Protein AF-0000000067840393 (afdb_homodimer)

Nearest PDB structures (foldseek):
  2o5u-assembly1_B-2  TM=9.646E-01  e=4.724E-17  Pseudomonas aeruginosa
  4k00-assembly1_A  TM=8.839E-01  e=1.927E-10  Synechocystis sp. PCC 6803 substr. Kazusa
  5v10-assembly1_A-2  TM=9.025E-01  e=7.056E-10  Pseudomonas aeruginosa PAO1
  5v10-assembly1_B-2  TM=8.721E-01  e=5.911E-10  Pseudomonas aeruginosa PAO1
  5x04-assembly1_B  TM=7.375E-01  e=1.346E-07  Umbellularia californica

Organism: Pseudomonas putida (strain ATCC 47054 / DSM 6125 / CFBP 8728 / NCIMB 11950 / KT2440) (NCBI:txid160488)

pLDDT: mean 95.79, std 7.65, range [43.19, 98.94]

Structure (mmCIF, N/CA/C/O backbone):
data_AF-0000000067840393-model_v1
#
loop_
_entity.id
_entity.type
_entity.pdbx_description
1 polymer Thioesterase
#
loop_
_atom_site.group_PDB
_atom_site.id
_atom_site.type_symbol
_atom_site.label_atom_id
_atom_site.label_alt_id
_atom_site.label_comp_id
_atom_site.label_asym_id
_atom_site.label_entity_id
_atom_site.label_seq_id
_atom_site.pdbx_PDB_ins_code
_atom_site.Cartn_x
_atom_site.Cartn_y
_atom_site.Cartn_z
_atom_site.occupancy
_atom_site.B_iso_or_equiv
_atom_site.auth_seq_id
_atom_site.auth_comp_id
_atom_site.auth_asym_id
_atom_site.auth_atom_id
_atom_site.pdbx_PDB_model_num
ATOM 1 N N . MET A 1 1 ? 9.438 -0.804 12.812 1 60.94 1 MET A N 1
ATOM 2 C CA . MET A 1 1 ? 10.078 -0.74 11.508 1 60.94 1 MET A CA 1
ATOM 3 C C . MET A 1 1 ? 11.078 -1.881 11.328 1 60.94 1 MET A C 1
ATOM 5 O O . MET A 1 1 ? 11.945 -2.088 12.18 1 60.94 1 MET A O 1
ATOM 9 N N . THR A 1 2 ? 10.672 -2.846 10.469 1 68.81 2 THR A N 1
ATOM 10 C CA . THR A 1 2 ? 11.594 -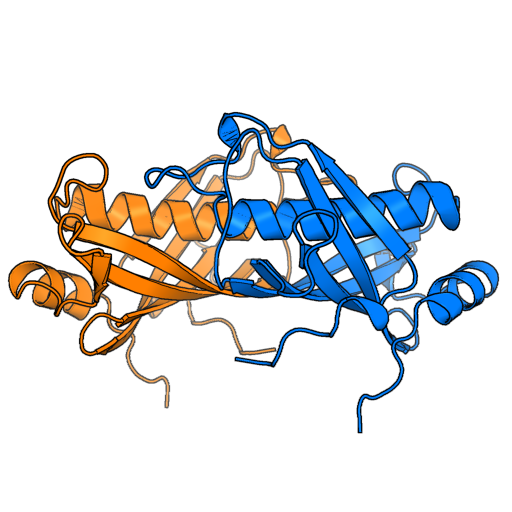3.959 10.273 1 68.81 2 THR A CA 1
ATOM 11 C C . THR A 1 2 ? 12.742 -3.559 9.344 1 68.81 2 THR A C 1
ATOM 13 O O . THR A 1 2 ? 12.531 -2.836 8.375 1 68.81 2 THR A O 1
ATOM 16 N N . GLU A 1 3 ? 13.938 -3.865 9.703 1 85.5 3 GLU A N 1
ATOM 17 C CA . GLU A 1 3 ? 15.133 -3.559 8.914 1 85.5 3 GLU A CA 1
ATOM 18 C C . GLU A 1 3 ? 15.008 -4.086 7.492 1 85.5 3 GLU A C 1
ATOM 20 O O . GLU A 1 3 ? 14.539 -5.207 7.277 1 85.5 3 GLU A O 1
ATOM 25 N N . ALA A 1 4 ? 15.352 -3.229 6.566 1 89.38 4 ALA A N 1
ATOM 26 C CA . ALA A 1 4 ? 15.32 -3.635 5.164 1 89.38 4 ALA A CA 1
ATOM 27 C C . ALA A 1 4 ? 16.344 -4.734 4.891 1 89.38 4 ALA A C 1
ATOM 29 O O . ALA A 1 4 ? 17.469 -4.695 5.406 1 89.38 4 ALA A O 1
ATOM 30 N N . PRO A 1 5 ? 15.969 -5.727 4.078 1 89.56 5 PRO A N 1
ATOM 31 C CA . PRO A 1 5 ? 16.984 -6.707 3.668 1 89.56 5 PRO A CA 1
ATOM 32 C C . PRO A 1 5 ? 18.141 -6.078 2.891 1 89.56 5 PRO A C 1
ATOM 34 O O . PRO A 1 5 ? 17.938 -5.102 2.164 1 89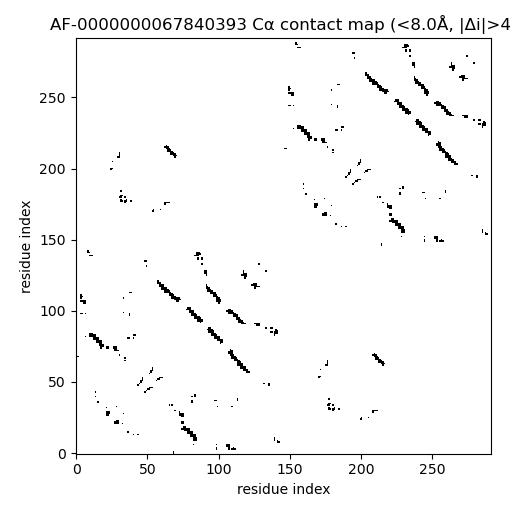.56 5 PRO A O 1
ATOM 37 N N . GLN A 1 6 ? 19.281 -6.738 3.105 1 93.19 6 GLN A N 1
ATOM 38 C CA . GLN A 1 6 ? 20.391 -6.34 2.252 1 93.19 6 GLN A CA 1
ATOM 39 C C . GLN A 1 6 ? 20.109 -6.672 0.789 1 93.19 6 GLN A C 1
ATOM 41 O O . GLN A 1 6 ? 19.516 -7.711 0.487 1 93.19 6 GLN A O 1
ATOM 46 N N . ARG A 1 7 ? 20.578 -5.859 -0.06 1 96.06 7 ARG A N 1
ATOM 47 C CA . ARG A 1 7 ? 20.391 -6.055 -1.493 1 96.06 7 ARG A CA 1
ATOM 48 C C . ARG A 1 7 ? 20.859 -7.441 -1.924 1 96.06 7 ARG A C 1
ATOM 50 O O . ARG A 1 7 ? 20.219 -8.086 -2.758 1 96.06 7 ARG A O 1
ATOM 57 N N . THR A 1 8 ? 21.922 -7.922 -1.305 1 95.38 8 THR A N 1
ATOM 58 C CA . THR A 1 8 ? 22.562 -9.172 -1.69 1 95.38 8 THR A CA 1
ATOM 59 C C . THR A 1 8 ? 21.719 -10.367 -1.262 1 95.38 8 THR A C 1
ATOM 61 O O . THR A 1 8 ? 21.969 -11.5 -1.683 1 95.38 8 THR A O 1
ATOM 64 N N . ALA A 1 9 ? 20.766 -10.141 -0.487 1 95.25 9 ALA A N 1
ATOM 65 C CA . ALA A 1 9 ? 19.891 -11.227 -0.043 1 95.25 9 ALA A CA 1
ATOM 66 C C . ALA A 1 9 ? 18.953 -11.672 -1.161 1 95.25 9 ALA A C 1
ATOM 68 O O . ALA A 1 9 ? 18.391 -12.773 -1.111 1 95.25 9 ALA A O 1
ATOM 69 N N . PHE A 1 10 ? 18.781 -10.75 -2.082 1 97.44 10 PHE A N 1
ATOM 70 C CA . PHE A 1 10 ? 17.844 -11.047 -3.166 1 97.44 10 PHE A CA 1
ATOM 71 C C . PHE A 1 10 ? 18.578 -11.656 -4.355 1 97.44 10 PHE A C 1
ATOM 73 O O . PHE A 1 10 ? 19.688 -11.227 -4.699 1 97.44 10 PHE A O 1
ATOM 80 N N . SER A 1 11 ? 17.984 -12.609 -4.984 1 96.88 11 SER A N 1
ATOM 81 C CA . SER A 1 11 ? 18.562 -13.211 -6.188 1 96.88 11 SER A CA 1
ATOM 82 C C . SER A 1 11 ? 17.797 -12.789 -7.438 1 96.88 11 SER A C 1
ATOM 84 O O . SER A 1 11 ? 18.203 -13.102 -8.555 1 96.88 11 SER A O 1
ATOM 86 N N . HIS A 1 12 ? 16.672 -12.109 -7.301 1 98.38 12 HIS A N 1
ATOM 87 C CA . HIS A 1 12 ? 15.859 -11.633 -8.406 1 98.38 12 HIS A CA 1
ATOM 88 C C . HIS A 1 12 ? 15.516 -10.156 -8.25 1 98.38 12 HIS A C 1
ATOM 90 O O . HIS A 1 12 ? 15.125 -9.719 -7.16 1 98.38 12 HIS A O 1
ATOM 96 N N . PHE A 1 13 ? 15.633 -9.422 -9.359 1 98.56 13 PHE A N 1
ATOM 97 C CA . PHE A 1 13 ? 15.281 -8.008 -9.391 1 98.56 13 PHE A CA 1
ATOM 98 C C . PHE A 1 13 ? 14.383 -7.703 -10.586 1 98.56 13 PHE A C 1
ATOM 100 O O . PHE A 1 13 ? 14.602 -8.234 -11.68 1 98.56 13 PHE A O 1
ATOM 107 N N . HIS A 1 14 ? 13.414 -6.93 -10.336 1 98.75 14 HIS A N 1
ATOM 108 C CA . HIS A 1 14 ? 12.531 -6.43 -11.391 1 98.75 14 HIS A CA 1
ATOM 109 C C . HIS A 1 14 ? 12.727 -4.934 -11.609 1 98.75 14 HIS A C 1
ATOM 111 O O . HIS A 1 14 ? 12.602 -4.141 -10.672 1 98.75 14 HIS A O 1
ATOM 117 N N . PRO A 1 15 ? 12.961 -4.508 -12.852 1 98.69 15 PRO A N 1
ATOM 118 C CA . PRO A 1 15 ? 13.164 -3.078 -13.094 1 98.69 15 PRO A CA 1
ATOM 119 C C . PRO A 1 15 ? 11.859 -2.283 -13.07 1 98.69 15 PRO A C 1
ATOM 121 O O . PRO A 1 15 ? 10.812 -2.791 -13.477 1 98.69 15 PRO A O 1
ATOM 124 N N . ILE A 1 16 ? 11.977 -1.113 -12.586 1 98.56 16 ILE A N 1
ATOM 125 C CA . ILE A 1 16 ? 10.883 -0.152 -12.594 1 98.56 16 ILE A CA 1
ATOM 126 C C . ILE A 1 16 ? 11.32 1.13 -13.297 1 98.56 16 ILE A C 1
ATOM 128 O O . ILE A 1 16 ? 12.234 1.814 -12.836 1 98.56 16 ILE A O 1
ATOM 132 N N . LEU A 1 17 ? 10.68 1.499 -14.375 1 98.06 17 LEU A N 1
ATOM 133 C CA . LEU A 1 17 ? 10.82 2.824 -14.969 1 98.06 17 LEU A CA 1
ATOM 134 C C . LEU A 1 17 ? 9.727 3.764 -14.461 1 98.06 17 LEU A C 1
ATOM 136 O O . LEU A 1 17 ? 8.547 3.559 -14.734 1 98.06 17 LEU A O 1
ATOM 140 N N . THR A 1 18 ? 10.195 4.77 -13.75 1 98.56 18 THR A N 1
ATOM 141 C CA . THR A 1 18 ? 9.211 5.648 -13.117 1 98.56 18 THR A CA 1
ATOM 142 C C . THR A 1 18 ? 8.492 6.496 -14.164 1 98.56 18 THR A C 1
ATOM 144 O O . THR A 1 18 ? 8.992 6.688 -15.273 1 98.56 18 THR A O 1
ATOM 147 N N . ARG A 1 19 ? 7.355 6.98 -13.859 1 98.44 19 ARG A N 1
ATOM 148 C CA . ARG A 1 19 ? 6.523 7.875 -14.656 1 98.44 19 ARG A CA 1
ATOM 149 C C . ARG A 1 19 ? 6.223 9.164 -13.898 1 98.44 19 ARG A C 1
ATOM 151 O O . ARG A 1 19 ? 6.324 9.203 -12.672 1 98.44 19 ARG A O 1
ATOM 158 N N . PRO A 1 20 ? 5.805 10.211 -14.617 1 98.25 20 PRO A N 1
ATOM 159 C CA . PRO A 1 20 ? 5.473 11.453 -13.914 1 98.25 20 PRO A CA 1
ATOM 160 C C . PRO A 1 20 ? 4.371 11.273 -12.875 1 98.25 20 PRO A C 1
ATOM 162 O O . PRO A 1 20 ? 4.422 11.875 -11.797 1 98.25 20 PRO A O 1
ATOM 165 N N . GLN A 1 21 ? 3.387 10.398 -13.031 1 97.56 21 GLN A N 1
ATOM 166 C CA . GLN A 1 21 ? 2.229 10.234 -12.156 1 97.56 21 GLN A CA 1
ATOM 167 C C . GLN A 1 21 ? 2.584 9.422 -10.914 1 97.56 21 GLN A C 1
ATOM 169 O O . GLN A 1 21 ? 1.764 9.281 -10.008 1 97.56 21 GLN A O 1
ATOM 174 N N . ASP A 1 22 ? 3.842 8.914 -10.922 1 98.56 22 ASP A N 1
ATOM 175 C CA . ASP A 1 22 ? 4.262 8.125 -9.766 1 98.56 22 ASP A CA 1
ATOM 176 C C . ASP A 1 22 ? 4.57 9.016 -8.57 1 98.56 22 ASP A C 1
ATOM 178 O O . ASP A 1 22 ? 4.656 8.539 -7.438 1 98.56 22 ASP A O 1
ATOM 182 N N . ASN A 1 23 ? 4.766 10.305 -8.828 1 98.12 23 ASN A N 1
ATOM 183 C CA . ASN A 1 23 ? 5.199 11.219 -7.777 1 98.12 23 ASN A CA 1
ATOM 184 C C . ASN A 1 23 ? 4.008 11.797 -7.016 1 98.12 23 ASN A C 1
ATOM 186 O O . ASN A 1 23 ? 2.949 12.039 -7.598 1 98.12 23 ASN A O 1
ATOM 190 N N . ASP A 1 24 ? 4.273 12.008 -5.703 1 96.56 24 ASP A N 1
ATOM 191 C CA . ASP A 1 24 ? 3.295 12.75 -4.914 1 96.56 24 ASP A CA 1
ATOM 192 C C . ASP A 1 24 ? 3.582 14.25 -4.957 1 96.56 24 ASP A C 1
ATOM 194 O O . ASP A 1 24 ? 4.379 14.711 -5.777 1 96.56 24 ASP A O 1
ATOM 198 N N . LEU A 1 25 ? 2.902 14.977 -4.117 1 94 25 LEU A N 1
ATOM 199 C CA . LEU A 1 25 ? 2.971 16.438 -4.137 1 94 25 LEU A CA 1
ATOM 200 C C . LEU A 1 25 ? 4.355 16.906 -3.713 1 94 25 LEU A C 1
ATOM 202 O O . LEU A 1 25 ? 4.719 18.062 -3.963 1 94 25 LEU A O 1
ATOM 206 N N . ASN A 1 26 ? 5.113 16.047 -3.045 1 94.56 26 ASN A N 1
ATOM 207 C CA . ASN A 1 26 ? 6.445 16.422 -2.586 1 94.56 26 ASN A CA 1
ATOM 208 C C . ASN A 1 26 ? 7.508 16.109 -3.635 1 94.56 26 ASN A C 1
ATOM 210 O O . ASN A 1 26 ? 8.695 16.328 -3.402 1 94.56 26 ASN A O 1
ATOM 214 N N . GLY A 1 27 ? 7.109 15.508 -4.758 1 95.5 27 GLY A N 1
ATOM 215 C CA . GLY A 1 27 ? 8.023 15.234 -5.848 1 95.5 27 GLY A CA 1
ATOM 216 C C . GLY A 1 27 ? 8.727 13.891 -5.715 1 95.5 27 GLY A C 1
ATOM 217 O O . GLY A 1 27 ? 9.703 13.625 -6.41 1 95.5 27 GLY A O 1
ATOM 218 N N . HIS A 1 28 ? 8.289 13.102 -4.797 1 97.81 28 HIS A N 1
ATOM 219 C CA . HIS A 1 28 ? 8.797 11.75 -4.598 1 97.81 28 HIS A CA 1
ATOM 220 C C . HIS A 1 28 ? 7.762 10.711 -5.004 1 97.81 28 HIS A C 1
ATOM 222 O O . HIS A 1 28 ? 6.57 11.008 -5.074 1 97.81 28 HIS A O 1
ATOM 228 N N . ILE A 1 29 ? 8.242 9.523 -5.215 1 98.75 29 ILE A N 1
ATOM 229 C CA . ILE A 1 29 ? 7.301 8.43 -5.422 1 98.75 29 ILE A CA 1
ATOM 230 C C . ILE A 1 29 ? 6.363 8.32 -4.223 1 98.75 29 ILE A C 1
ATOM 232 O O . ILE A 1 29 ? 6.812 8.312 -3.074 1 98.75 29 ILE A O 1
ATOM 236 N N . ALA A 1 30 ? 5.055 8.234 -4.469 1 98.69 30 ALA A N 1
ATOM 237 C CA . ALA A 1 30 ? 4.074 8.078 -3.4 1 98.69 30 ALA A CA 1
ATOM 238 C C . ALA A 1 30 ? 4.172 6.699 -2.762 1 98.69 30 ALA A C 1
ATOM 240 O O . ALA A 1 30 ? 4.445 5.711 -3.445 1 98.69 30 ALA A O 1
ATOM 241 N N . GLY A 1 31 ? 3.908 6.625 -1.461 1 98.75 31 GLY A N 1
ATOM 242 C CA . GLY A 1 31 ? 3.934 5.348 -0.769 1 98.75 31 GLY A CA 1
ATOM 243 C C . GLY A 1 31 ? 3.051 4.297 -1.419 1 98.75 31 GLY A C 1
ATOM 244 O O . GLY A 1 31 ? 3.479 3.16 -1.622 1 98.75 31 GLY A O 1
ATOM 245 N N . ALA A 1 32 ? 1.88 4.695 -1.763 1 98.75 32 ALA A N 1
ATOM 246 C CA . ALA A 1 32 ? 0.935 3.785 -2.4 1 98.75 32 ALA A CA 1
ATOM 247 C C . ALA A 1 32 ? 1.49 3.252 -3.719 1 98.75 32 ALA A C 1
ATOM 249 O O . ALA A 1 32 ? 1.236 2.104 -4.086 1 98.75 32 ALA A O 1
ATOM 250 N N . THR A 1 33 ? 2.215 4.074 -4.449 1 98.88 33 THR A N 1
ATOM 251 C CA . THR A 1 33 ? 2.807 3.676 -5.723 1 98.88 33 THR A CA 1
ATOM 252 C C . THR A 1 33 ? 3.85 2.582 -5.512 1 98.88 33 THR A C 1
ATOM 254 O O . THR A 1 33 ? 3.971 1.667 -6.332 1 98.88 33 THR A O 1
ATOM 257 N N . VAL A 1 34 ? 4.582 2.654 -4.402 1 98.94 34 VAL A N 1
ATOM 258 C CA . VAL A 1 34 ? 5.57 1.629 -4.086 1 98.94 34 VAL A CA 1
ATOM 259 C C . VAL A 1 34 ? 4.879 0.277 -3.926 1 98.94 34 VAL A C 1
ATOM 261 O O . VAL A 1 34 ? 5.387 -0.746 -4.391 1 98.94 34 VAL A O 1
ATOM 264 N N . HIS A 1 35 ? 3.719 0.253 -3.256 1 98.94 35 HIS A N 1
ATOM 265 C CA . HIS A 1 35 ? 2.957 -0.988 -3.178 1 98.94 35 HIS A CA 1
ATOM 266 C C . HIS A 1 35 ? 2.627 -1.519 -4.57 1 98.94 35 HIS A C 1
ATOM 268 O O . HIS A 1 35 ? 2.629 -2.732 -4.793 1 98.94 35 HIS A O 1
ATOM 274 N N . GLY A 1 36 ? 2.287 -0.615 -5.457 1 98.88 36 GLY A N 1
ATOM 275 C CA . GLY A 1 36 ? 2.072 -1.015 -6.836 1 98.88 36 GLY A CA 1
ATOM 276 C C . GLY A 1 36 ? 3.297 -1.638 -7.477 1 98.88 36 GLY A C 1
ATOM 277 O O . GLY A 1 36 ? 3.189 -2.627 -8.203 1 98.88 36 GLY A O 1
ATOM 278 N N . PHE A 1 37 ? 4.473 -1.052 -7.238 1 98.94 37 PHE A N 1
ATOM 279 C CA . PHE A 1 37 ? 5.715 -1.625 -7.742 1 98.94 37 PHE A CA 1
ATOM 280 C C . PHE A 1 37 ? 5.91 -3.043 -7.215 1 98.94 37 PHE A C 1
ATOM 282 O O . PHE A 1 37 ? 6.293 -3.941 -7.969 1 98.94 37 PHE A O 1
ATOM 289 N N . PHE A 1 38 ? 5.641 -3.227 -5.922 1 98.94 38 PHE A N 1
ATOM 290 C CA . PHE A 1 38 ? 5.816 -4.535 -5.301 1 98.94 38 PHE A CA 1
ATOM 291 C C . PHE A 1 38 ? 4.898 -5.566 -5.941 1 98.94 38 PHE A C 1
ATOM 293 O O . PHE A 1 38 ? 5.348 -6.648 -6.332 1 98.94 38 PHE A O 1
ATOM 300 N N . GLU A 1 39 ? 3.656 -5.203 -6.109 1 98.88 39 GLU A N 1
ATOM 301 C CA . GLU A 1 39 ? 2.719 -6.137 -6.723 1 98.88 39 GLU A CA 1
ATOM 302 C C . GLU A 1 39 ? 3.088 -6.418 -8.18 1 98.88 39 GLU A C 1
ATOM 304 O O . GLU A 1 39 ? 2.949 -7.547 -8.656 1 98.88 39 GLU A O 1
ATOM 309 N N . THR A 1 40 ? 3.551 -5.406 -8.883 1 98.56 40 THR A N 1
ATOM 310 C CA . THR A 1 40 ? 3.982 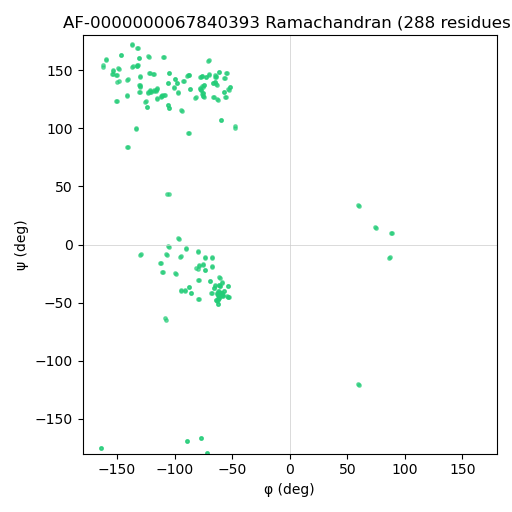-5.57 -10.266 1 98.56 40 THR A CA 1
ATOM 311 C C . THR A 1 40 ? 5.148 -6.551 -10.359 1 98.56 40 THR A C 1
ATOM 313 O O . THR A 1 40 ? 5.16 -7.434 -11.219 1 98.56 40 THR A O 1
ATOM 316 N N . ALA A 1 41 ? 6.129 -6.422 -9.461 1 98.88 41 ALA A N 1
ATOM 317 C CA . ALA A 1 41 ? 7.285 -7.312 -9.469 1 98.88 41 ALA A CA 1
ATOM 318 C C . ALA A 1 41 ? 6.863 -8.766 -9.258 1 98.88 41 ALA A C 1
ATOM 320 O O . ALA A 1 41 ? 7.359 -9.664 -9.93 1 98.88 41 ALA A O 1
ATOM 321 N N . ILE A 1 42 ? 5.969 -8.984 -8.352 1 98.81 42 ILE A N 1
ATOM 322 C CA . ILE A 1 42 ? 5.469 -10.32 -8.062 1 98.81 42 ILE A CA 1
ATOM 323 C C . ILE A 1 42 ? 4.777 -10.891 -9.297 1 98.81 42 ILE A C 1
ATOM 325 O O . ILE A 1 42 ? 5.086 -12 -9.734 1 98.81 42 ILE A O 1
ATOM 329 N N . GLN A 1 43 ? 3.855 -10.109 -9.844 1 98.25 43 GLN A N 1
ATOM 330 C CA . GLN A 1 43 ? 3.074 -10.578 -10.984 1 98.25 43 GLN A CA 1
ATOM 331 C C . GLN A 1 43 ? 3.969 -10.859 -12.188 1 98.25 43 GLN A C 1
ATOM 333 O O . GLN A 1 43 ? 3.799 -11.867 -12.875 1 98.25 43 GLN A O 1
ATOM 338 N N . ALA A 1 44 ? 4.914 -9.961 -12.445 1 98.44 44 ALA A N 1
ATOM 339 C CA . ALA A 1 44 ? 5.848 -10.156 -13.555 1 98.44 44 ALA A CA 1
ATOM 340 C C . ALA A 1 44 ? 6.637 -11.453 -13.383 1 98.44 44 ALA A C 1
ATOM 342 O O . ALA A 1 44 ? 6.809 -12.211 -14.344 1 98.44 44 ALA A O 1
ATOM 343 N N . PHE A 1 45 ? 7.055 -11.719 -12.164 1 98.81 45 PHE A N 1
ATOM 344 C CA . PHE A 1 45 ? 7.805 -12.945 -11.906 1 98.81 45 PHE A CA 1
ATOM 345 C C . PHE A 1 45 ? 6.945 -14.172 -12.18 1 98.81 45 PHE A C 1
ATOM 347 O O . PHE A 1 45 ? 7.383 -15.109 -12.852 1 98.81 45 PHE A O 1
ATOM 354 N N . LEU A 1 46 ? 5.715 -14.18 -11.656 1 98.12 46 LEU A N 1
ATOM 355 C CA . LEU A 1 46 ? 4.82 -15.32 -11.789 1 98.12 46 LEU A CA 1
ATOM 356 C C . LEU A 1 46 ? 4.496 -15.594 -13.258 1 98.12 46 LEU A C 1
ATOM 358 O O . LEU A 1 46 ? 4.402 -16.75 -13.672 1 98.12 46 LEU A O 1
ATOM 362 N N . VAL A 1 47 ? 4.395 -14.547 -14.039 1 97.44 47 VAL A N 1
ATOM 363 C CA . VAL A 1 47 ? 4.059 -14.695 -15.453 1 97.44 47 VAL A CA 1
ATOM 364 C C . VAL A 1 47 ? 5.297 -15.117 -16.234 1 97.44 47 VAL A C 1
ATOM 366 O O . VAL A 1 47 ? 5.258 -16.078 -17 1 97.44 47 VAL A O 1
ATOM 369 N N . GLU A 1 48 ? 6.414 -14.461 -16 1 97.19 48 GLU A N 1
ATOM 370 C CA . GLU A 1 48 ? 7.582 -14.609 -16.859 1 97.19 48 GLU A CA 1
ATOM 371 C C . GLU A 1 48 ? 8.43 -15.805 -16.438 1 97.19 48 GLU A C 1
ATOM 373 O O . GLU A 1 48 ? 8.914 -16.562 -17.281 1 97.19 48 GLU A O 1
ATOM 378 N N . GLN A 1 49 ? 8.602 -15.969 -15.141 1 95.62 49 GLN A N 1
ATOM 379 C CA . GLN A 1 49 ? 9.5 -17.016 -14.648 1 95.62 49 GLN A CA 1
ATOM 380 C C . GLN A 1 49 ? 8.734 -18.297 -14.328 1 95.62 49 GLN A C 1
ATOM 382 O O . GLN A 1 49 ? 9.203 -19.391 -14.625 1 95.62 49 GLN A O 1
ATOM 387 N N . ALA A 1 50 ? 7.555 -18.125 -13.773 1 95.31 50 ALA A N 1
ATOM 388 C CA . ALA A 1 50 ? 6.785 -19.312 -13.414 1 95.31 50 ALA A CA 1
ATOM 389 C C . ALA A 1 50 ? 5.797 -19.688 -14.516 1 95.31 50 ALA A C 1
ATOM 391 O O . ALA A 1 50 ? 5.105 -20.703 -14.43 1 95.31 50 ALA A O 1
ATOM 392 N N . GLU A 1 51 ? 5.621 -18.828 -15.484 1 95.5 51 GLU A N 1
ATOM 393 C CA . GLU A 1 51 ? 4.793 -19.031 -16.672 1 95.5 51 GLU A CA 1
ATOM 394 C C . GLU A 1 51 ? 3.338 -19.297 -16.281 1 95.5 51 GLU A C 1
ATOM 396 O O . GLU A 1 51 ? 2.67 -20.125 -16.891 1 95.5 51 GLU A O 1
ATOM 401 N N . LEU A 1 52 ? 2.949 -18.688 -15.258 1 95.44 52 LEU A N 1
ATOM 402 C CA . LEU A 1 52 ? 1.554 -18.781 -14.844 1 95.44 52 LEU A CA 1
ATOM 403 C C . LEU A 1 52 ? 0.668 -17.906 -15.727 1 95.44 52 LEU A C 1
ATOM 405 O O . LEU A 1 52 ? 1.035 -16.781 -16.062 1 95.44 52 LEU A O 1
ATOM 409 N N . ASP A 1 53 ? -0.473 -18.469 -16.125 1 95.81 53 ASP A N 1
ATOM 410 C CA . ASP A 1 53 ? -1.516 -17.656 -16.75 1 95.81 53 ASP A CA 1
ATOM 411 C C . ASP A 1 53 ? -2.445 -17.047 -15.695 1 95.81 53 ASP A C 1
ATOM 413 O O . ASP A 1 53 ? -3.449 -17.672 -15.328 1 95.81 53 ASP A O 1
ATOM 417 N N . LEU A 1 54 ? -2.195 -15.859 -15.312 1 92.69 54 LEU A N 1
ATOM 418 C CA . LEU A 1 54 ? -2.924 -15.211 -14.219 1 92.69 54 LEU A CA 1
ATOM 419 C C . LEU A 1 54 ? -4.277 -14.703 -14.703 1 92.69 54 LEU A C 1
ATOM 421 O O . LEU A 1 54 ? -5.164 -14.422 -13.891 1 92.69 54 LEU A O 1
ATOM 425 N N . ARG A 1 55 ? -4.445 -14.586 -15.961 1 91.12 55 ARG A N 1
ATOM 426 C CA . ARG A 1 55 ? -5.664 -14 -16.516 1 91.12 55 ARG A CA 1
ATOM 427 C C . ARG A 1 55 ? -6.711 -15.07 -16.781 1 91.12 55 ARG A C 1
ATOM 429 O O . ARG A 1 55 ? -7.895 -14.883 -16.5 1 91.12 55 ARG A O 1
ATOM 436 N N . HIS A 1 56 ? -6.285 -16.297 -17.297 1 92.56 56 HIS A N 1
ATOM 437 C CA . HIS A 1 56 ? -7.266 -17.266 -17.781 1 92.56 56 HIS A CA 1
ATOM 438 C C . HIS A 1 56 ? -7.008 -18.656 -17.172 1 92.56 56 HIS A C 1
ATOM 440 O O . HIS A 1 56 ? -7.816 -19.562 -17.344 1 92.56 56 HIS A O 1
ATOM 446 N N . GLY A 1 57 ? -5.938 -18.766 -16.531 1 95.12 57 GLY A N 1
ATOM 447 C CA . GLY A 1 57 ? -5.602 -20.062 -15.977 1 95.12 57 GLY A CA 1
ATOM 448 C C . GLY A 1 57 ? -6.473 -20.453 -14.797 1 95.12 57 GLY A C 1
ATOM 449 O O . GLY A 1 57 ? -7.332 -19.672 -14.375 1 95.12 57 GLY A O 1
ATOM 450 N N . GLU A 1 58 ? -6.219 -21.594 -14.258 1 95.62 58 GLU A N 1
ATOM 451 C CA . GLU A 1 58 ? -7.047 -22.172 -13.203 1 95.62 58 GLU A CA 1
ATOM 452 C C . GLU A 1 58 ? -6.719 -21.562 -11.844 1 95.62 58 GLU A C 1
ATOM 454 O O . GLU A 1 58 ? -7.527 -21.625 -10.914 1 95.62 58 GLU A O 1
ATOM 459 N N . LEU A 1 59 ? -5.523 -20.984 -11.758 1 96.44 59 LEU A N 1
ATOM 460 C CA . LEU A 1 59 ? -5.062 -20.453 -10.477 1 96.44 59 LEU A CA 1
ATOM 461 C C . LEU A 1 59 ? -5.238 -18.938 -10.43 1 96.44 59 LEU A C 1
ATOM 463 O O . LEU A 1 59 ? -4.953 -18.234 -11.414 1 96.44 59 LEU A O 1
ATOM 467 N N . ALA A 1 60 ? -5.758 -18.469 -9.32 1 96.75 60 ALA A N 1
ATOM 468 C CA . ALA A 1 60 ? -5.785 -17.031 -9.039 1 96.75 60 ALA A CA 1
ATOM 469 C C . ALA A 1 60 ? -5.047 -16.719 -7.738 1 96.75 60 ALA A C 1
ATOM 471 O O . ALA A 1 60 ? -4.996 -17.547 -6.828 1 96.75 60 ALA A O 1
ATOM 472 N N . ALA A 1 61 ? -4.453 -15.578 -7.727 1 97 61 ALA A N 1
ATOM 473 C CA . ALA A 1 61 ? -3.734 -15.117 -6.543 1 97 61 ALA A CA 1
ATOM 474 C C . ALA A 1 61 ? -4.355 -13.836 -5.996 1 97 61 ALA A C 1
ATOM 476 O O . ALA A 1 61 ? -4.582 -12.875 -6.742 1 97 61 ALA A O 1
ATOM 477 N N . PHE A 1 62 ? -4.59 -13.789 -4.707 1 97.44 62 PHE A N 1
ATOM 478 C CA . PHE A 1 62 ? -5.16 -12.617 -4.051 1 97.44 62 PHE A CA 1
ATOM 479 C C . PHE A 1 62 ? -4.219 -12.094 -2.979 1 97.44 62 PHE A C 1
ATOM 481 O O . PHE A 1 62 ? -3.717 -12.852 -2.15 1 97.44 62 PHE A O 1
ATOM 488 N N . VAL A 1 63 ? -3.998 -10.844 -3.014 1 98.5 63 VAL A N 1
ATOM 489 C CA . VAL A 1 63 ? -3.264 -10.211 -1.925 1 98.5 63 VAL A CA 1
ATOM 490 C C . VAL A 1 63 ? -4.164 -10.086 -0.698 1 98.5 63 VAL A C 1
ATOM 492 O O . VAL A 1 63 ? -5.234 -9.477 -0.765 1 98.5 63 VAL A O 1
ATOM 495 N N . VAL A 1 64 ? -3.65 -10.586 0.431 1 98.25 64 VAL A N 1
ATOM 496 C CA . VAL A 1 64 ? -4.504 -10.555 1.615 1 98.25 64 VAL A CA 1
ATOM 497 C C . VAL A 1 64 ? -3.924 -9.586 2.645 1 98.25 64 VAL A C 1
ATOM 499 O O . VAL A 1 64 ? -4.609 -9.195 3.592 1 98.25 64 VAL A O 1
ATOM 502 N N . SER A 1 65 ? -2.68 -9.227 2.48 1 98.75 65 SER A N 1
ATOM 503 C CA . SER A 1 65 ? -2.094 -8.164 3.295 1 98.75 65 SER A CA 1
ATOM 504 C C . SER A 1 65 ? -0.818 -7.621 2.66 1 98.75 65 SER A C 1
ATOM 506 O O . SER A 1 65 ? -0.136 -8.328 1.918 1 98.75 65 SER A O 1
ATOM 508 N N . SER A 1 66 ? -0.514 -6.391 2.975 1 98.62 66 SER A N 1
ATOM 509 C CA . SER A 1 66 ? 0.754 -5.797 2.568 1 98.62 66 SER A CA 1
ATOM 510 C C . SER A 1 66 ? 1.175 -4.688 3.525 1 98.62 66 SER A C 1
ATOM 512 O O . SER A 1 66 ? 0.328 -4.043 4.148 1 98.62 66 SER A O 1
ATOM 514 N N . ALA A 1 67 ? 2.463 -4.512 3.641 1 98.75 67 ALA A N 1
ATOM 515 C CA . ALA A 1 67 ? 3.051 -3.473 4.48 1 98.75 67 ALA A CA 1
ATOM 516 C C . ALA A 1 67 ? 4.379 -2.988 3.908 1 98.75 67 ALA A C 1
ATOM 518 O O . ALA A 1 67 ? 5.086 -3.746 3.24 1 98.75 67 ALA A O 1
ATOM 519 N N . ALA A 1 68 ? 4.684 -1.764 4.199 1 98.75 68 ALA A N 1
ATOM 520 C CA . ALA A 1 68 ? 5.957 -1.221 3.736 1 98.75 68 ALA A CA 1
ATOM 521 C C . ALA A 1 68 ? 6.43 -0.084 4.637 1 98.75 68 ALA A C 1
ATOM 523 O O . ALA A 1 68 ? 5.613 0.669 5.176 1 98.75 68 ALA A O 1
ATOM 524 N N . ASP A 1 69 ? 7.676 -0.012 4.762 1 98.81 69 ASP A N 1
ATOM 525 C CA . ASP A 1 69 ? 8.375 1.146 5.309 1 98.81 69 ASP A CA 1
ATOM 526 C C . ASP A 1 69 ? 9.078 1.933 4.203 1 98.81 69 ASP A C 1
ATOM 528 O O . ASP A 1 69 ? 9.664 1.345 3.293 1 98.81 69 ASP A O 1
ATOM 532 N N . PHE A 1 70 ? 8.977 3.211 4.336 1 98.56 70 PHE A N 1
ATOM 533 C CA . PHE A 1 70 ? 9.562 4.105 3.344 1 98.56 70 PHE A CA 1
ATOM 534 C C . PHE A 1 70 ? 10.688 4.934 3.957 1 98.56 70 PHE A C 1
ATOM 536 O O . PHE A 1 70 ? 10.477 5.641 4.945 1 98.56 70 PHE A O 1
ATOM 543 N N . TYR A 1 71 ? 11.844 4.914 3.398 1 97.25 71 TYR A N 1
ATOM 544 C CA . TYR A 1 71 ? 13.023 5.523 4.004 1 97.25 71 TYR A CA 1
ATOM 545 C C . TYR A 1 71 ? 13.43 6.793 3.268 1 97.25 71 TYR A C 1
ATOM 547 O O . TYR A 1 71 ? 13.461 7.875 3.855 1 97.25 71 TYR A O 1
ATOM 555 N N . ALA A 1 72 ? 13.812 6.672 2.008 1 95.69 72 ALA A N 1
ATOM 556 C CA . ALA A 1 72 ? 14.195 7.77 1.128 1 95.69 72 ALA A CA 1
ATOM 557 C C . ALA A 1 72 ? 13.688 7.539 -0.292 1 95.69 72 ALA A C 1
ATOM 559 O O . ALA A 1 72 ? 14.453 7.141 -1.174 1 95.69 72 ALA A O 1
ATOM 560 N N . LEU A 1 73 ? 12.445 7.926 -0.456 1 97.88 73 LEU A N 1
ATOM 561 C CA . LEU A 1 73 ? 11.844 7.625 -1.753 1 97.88 73 LEU A CA 1
ATOM 562 C C . LEU A 1 73 ? 12.359 8.586 -2.822 1 97.88 73 LEU A C 1
ATOM 564 O O . LEU A 1 73 ? 12.32 9.805 -2.637 1 97.88 73 LEU A O 1
ATOM 568 N N . PRO A 1 74 ? 12.812 7.949 -3.918 1 97.88 74 PRO A N 1
ATOM 569 C CA . PRO A 1 74 ? 13.227 8.797 -5.039 1 97.88 74 PRO A CA 1
ATOM 570 C C . PRO A 1 74 ? 12.039 9.344 -5.832 1 97.88 74 PRO A C 1
ATOM 572 O O . PRO A 1 74 ? 10.938 9.461 -5.297 1 97.88 74 PRO A O 1
ATOM 575 N N . GLY A 1 75 ? 12.328 9.914 -7.066 1 98.31 75 GLY A N 1
ATOM 576 C CA . GLY A 1 75 ? 11.266 10.461 -7.902 1 98.31 75 GLY A CA 1
ATOM 577 C C . GLY A 1 75 ? 11.531 10.289 -9.391 1 98.31 75 GLY A C 1
ATOM 578 O O . GLY A 1 75 ? 12.633 9.891 -9.781 1 98.31 75 GLY A O 1
ATOM 579 N N . PHE A 1 76 ? 10.469 10.453 -10.102 1 98.5 76 PHE A N 1
ATOM 580 C CA . PHE A 1 76 ? 10.664 10.531 -11.547 1 98.5 76 PHE A CA 1
ATOM 581 C C . PHE A 1 76 ? 11.719 11.57 -11.891 1 98.5 76 PHE A C 1
ATOM 583 O O . PHE A 1 76 ? 11.742 12.664 -11.32 1 98.5 76 PHE A O 1
ATOM 590 N N . PRO A 1 77 ? 12.633 11.18 -12.836 1 98.12 77 PRO A N 1
ATOM 591 C CA . PRO A 1 77 ? 12.633 10.016 -13.727 1 98.12 77 PRO A CA 1
ATOM 592 C C . PRO A 1 77 ? 13.641 8.953 -13.305 1 98.12 77 PRO A C 1
ATOM 594 O O . PRO A 1 77 ? 14.32 8.367 -14.148 1 98.12 77 PRO A O 1
ATOM 597 N N . ASP A 1 78 ? 13.727 8.664 -12.07 1 97.88 78 ASP A N 1
ATOM 598 C CA . ASP A 1 78 ? 14.695 7.688 -11.594 1 97.88 78 ASP A CA 1
ATOM 599 C C . ASP A 1 78 ? 14.398 6.297 -12.156 1 97.88 78 ASP A C 1
ATOM 601 O O . ASP A 1 78 ? 13.234 5.918 -12.297 1 97.88 78 ASP A O 1
ATOM 605 N N . LEU A 1 79 ? 15.461 5.551 -12.438 1 98.31 79 LEU A N 1
ATOM 606 C CA . LEU A 1 79 ? 15.383 4.105 -12.648 1 98.31 79 LEU A CA 1
ATOM 607 C C . LEU A 1 79 ? 15.5 3.361 -11.32 1 98.31 79 LEU A C 1
ATOM 609 O O . LEU A 1 79 ? 16.359 3.695 -10.492 1 98.31 79 LEU A O 1
ATOM 613 N N . LEU A 1 80 ? 14.617 2.4 -11.133 1 98.75 80 LEU A N 1
ATOM 614 C CA . LEU A 1 80 ? 14.594 1.669 -9.875 1 98.75 80 LEU A CA 1
ATOM 615 C C . LEU A 1 80 ? 14.539 0.165 -10.117 1 98.75 80 LEU A C 1
ATOM 617 O O . LEU A 1 80 ? 14.359 -0.277 -11.25 1 98.75 80 LEU A O 1
ATOM 621 N N . GLU A 1 81 ? 14.742 -0.589 -9.008 1 98.75 81 GLU A N 1
ATOM 622 C CA . GLU A 1 81 ? 14.617 -2.043 -9.039 1 98.75 81 GLU A CA 1
ATOM 623 C C . GLU A 1 81 ? 13.953 -2.559 -7.762 1 98.75 81 GLU A C 1
ATOM 625 O O . GLU A 1 81 ? 14.227 -2.062 -6.668 1 98.75 81 GLU A O 1
ATOM 630 N N . VAL A 1 82 ? 13.148 -3.541 -7.988 1 98.81 82 VAL A N 1
ATOM 631 C CA . VAL A 1 82 ? 12.555 -4.23 -6.844 1 98.81 82 VAL A CA 1
ATOM 632 C C . VAL A 1 82 ? 13.242 -5.582 -6.645 1 98.81 82 VAL A C 1
ATOM 634 O O . VAL A 1 82 ? 13.203 -6.441 -7.527 1 98.81 82 VAL A O 1
ATOM 637 N N . GLY A 1 83 ? 13.898 -5.703 -5.445 1 98.62 83 GLY A N 1
ATOM 638 C CA . GLY A 1 83 ? 14.273 -7.047 -5.035 1 98.62 83 GLY A CA 1
ATOM 639 C C . GLY A 1 83 ? 13.102 -7.871 -4.543 1 98.62 83 GLY A C 1
ATOM 640 O O . GLY A 1 83 ? 12.25 -7.375 -3.807 1 98.62 83 GLY A O 1
ATOM 641 N N . LEU A 1 84 ? 13.078 -9.125 -4.973 1 98.81 84 LEU A N 1
ATOM 642 C CA . LEU A 1 84 ? 11.961 -10.016 -4.672 1 98.81 84 LEU A CA 1
ATOM 643 C C . LEU A 1 84 ? 12.453 -11.297 -4.008 1 98.81 84 LEU A C 1
ATOM 645 O O . LEU A 1 84 ? 13.305 -11.992 -4.555 1 98.81 84 LEU A O 1
ATOM 649 N N . GLY A 1 85 ? 11.922 -11.562 -2.824 1 98.62 85 GLY A N 1
ATOM 650 C CA . GLY A 1 85 ? 12.18 -12.805 -2.111 1 98.62 85 GLY A CA 1
ATOM 651 C C . GLY A 1 85 ? 10.938 -13.406 -1.486 1 98.62 85 GL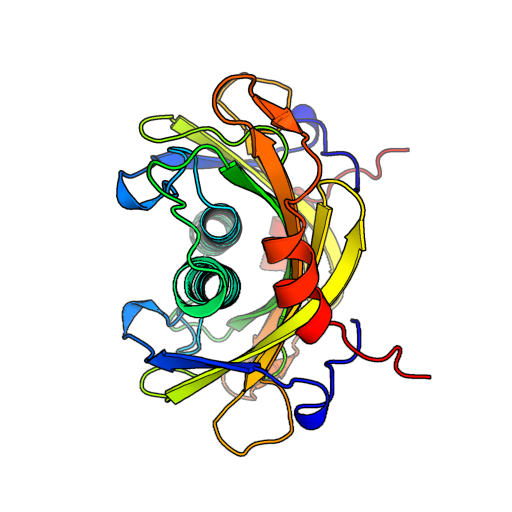Y A C 1
ATOM 652 O O . GLY A 1 85 ? 9.859 -12.805 -1.535 1 98.62 85 GLY A O 1
ATOM 653 N N . VAL A 1 86 ? 11.109 -14.648 -0.957 1 98.56 86 VAL A N 1
ATOM 654 C CA . VAL A 1 86 ? 10.031 -15.352 -0.281 1 98.56 86 VAL A CA 1
ATOM 655 C C . VAL A 1 86 ? 10.438 -15.68 1.154 1 98.56 86 VAL A C 1
ATOM 657 O O . VAL A 1 86 ? 11.555 -16.141 1.396 1 98.56 86 VAL A O 1
ATOM 660 N N . THR A 1 87 ? 9.539 -15.375 2.072 1 98.06 87 THR A N 1
ATOM 661 C CA . THR A 1 87 ? 9.852 -15.664 3.467 1 98.06 87 THR A CA 1
ATOM 662 C C . THR A 1 87 ? 8.992 -16.812 3.992 1 98.06 87 THR A C 1
ATOM 664 O O . THR A 1 87 ? 9.312 -17.422 5.012 1 98.06 87 THR A O 1
ATOM 667 N N . ARG A 1 88 ? 7.871 -17.016 3.387 1 97.25 88 ARG A N 1
ATOM 668 C CA . ARG A 1 88 ? 6.988 -18.125 3.76 1 97.25 88 ARG A CA 1
ATOM 669 C C . ARG A 1 88 ? 6.34 -18.75 2.529 1 97.25 88 ARG A C 1
ATOM 671 O O . ARG A 1 88 ? 5.852 -18.031 1.649 1 97.25 88 ARG A O 1
ATOM 678 N N . LEU A 1 89 ? 6.422 -19.906 2.428 1 97.12 89 LEU A N 1
ATOM 679 C CA . LEU A 1 89 ? 5.793 -20.734 1.401 1 97.12 89 LEU A CA 1
ATOM 680 C C . LEU A 1 89 ? 5.121 -21.953 2.021 1 97.12 89 LEU A C 1
ATOM 682 O O . LEU A 1 89 ? 5.797 -22.922 2.385 1 97.12 89 LEU A O 1
ATOM 686 N N . ALA A 1 90 ? 3.824 -21.875 2.188 1 95.56 90 ALA A N 1
ATOM 687 C CA . ALA A 1 90 ? 3.102 -22.938 2.889 1 95.56 90 ALA A CA 1
ATOM 688 C C . ALA A 1 90 ? 1.671 -23.062 2.375 1 95.56 90 ALA A C 1
ATOM 690 O O . ALA A 1 90 ? 0.886 -22.109 2.475 1 95.56 90 ALA A O 1
ATOM 691 N N . GLY A 1 91 ? 1.371 -24.328 1.912 1 96.94 91 GLY A N 1
ATOM 692 C CA . GLY A 1 91 ? 0.02 -24.531 1.411 1 96.94 91 GLY A CA 1
ATOM 693 C C . GLY A 1 91 ? -0.322 -23.609 0.25 1 96.94 91 GLY A C 1
ATOM 694 O O . GLY A 1 91 ? 0.353 -23.625 -0.782 1 96.94 91 GLY A O 1
ATOM 695 N N . SER A 1 92 ? -1.391 -22.781 0.472 1 98.19 92 SER A N 1
ATOM 696 C CA . SER A 1 92 ? -1.867 -21.875 -0.572 1 98.19 92 SER A CA 1
ATOM 697 C C . SER A 1 92 ? -1.29 -20.484 -0.399 1 98.19 92 SER A C 1
ATOM 699 O O . SER A 1 92 ? -1.622 -19.562 -1.159 1 98.19 92 SER A O 1
ATOM 701 N N . THR A 1 93 ? -0.372 -20.328 0.599 1 98.5 93 THR A N 1
ATOM 702 C CA . THR A 1 93 ? 0.013 -18.984 1.007 1 98.5 93 THR A CA 1
ATOM 703 C C . THR A 1 93 ? 1.485 -18.734 0.7 1 98.5 93 THR A C 1
ATOM 705 O O . THR A 1 93 ? 2.336 -19.594 0.944 1 98.5 93 THR A O 1
ATOM 708 N N . VAL A 1 94 ? 1.757 -17.641 0.156 1 98.62 94 VAL A N 1
ATOM 709 C CA . VAL A 1 94 ? 3.123 -17.172 -0.042 1 98.62 94 VAL A CA 1
ATOM 710 C C . VAL A 1 94 ? 3.297 -15.805 0.623 1 98.62 94 VAL A C 1
ATOM 712 O O . VAL A 1 94 ? 2.469 -14.914 0.444 1 98.62 94 VAL A O 1
ATOM 715 N N . GLU A 1 95 ? 4.328 -15.633 1.396 1 98.75 95 GLU A N 1
ATOM 716 C CA . GLU A 1 95 ? 4.77 -14.336 1.896 1 98.75 95 GLU A CA 1
ATOM 717 C C . GLU A 1 95 ? 6.027 -13.859 1.176 1 98.75 95 GLU A C 1
ATOM 719 O O . GLU A 1 95 ? 7.066 -14.523 1.228 1 98.75 95 GLU A O 1
ATOM 724 N N . TYR A 1 96 ? 5.887 -12.75 0.57 1 98.69 96 TYR A N 1
ATOM 725 C CA . TYR A 1 96 ? 7.004 -12.156 -0.151 1 98.69 96 TYR A CA 1
ATOM 726 C C . TYR A 1 96 ? 7.668 -11.055 0.677 1 98.69 96 TYR A C 1
ATOM 728 O O . TYR A 1 96 ? 6.988 -10.312 1.386 1 98.69 96 TYR A O 1
ATOM 736 N N . ARG A 1 97 ? 8.922 -10.977 0.591 1 98.62 97 ARG A N 1
ATOM 737 C CA . ARG A 1 97 ? 9.719 -9.836 1.04 1 98.62 97 ARG A CA 1
ATOM 738 C C . ARG A 1 97 ? 10.281 -9.055 -0.145 1 98.62 97 ARG A C 1
ATOM 740 O O . ARG A 1 97 ? 10.836 -9.648 -1.074 1 98.62 97 ARG A O 1
ATOM 747 N N . LEU A 1 98 ? 10.062 -7.758 -0.131 1 98.69 98 LEU A N 1
ATOM 748 C CA . LEU A 1 98 ? 10.453 -6.918 -1.258 1 98.69 98 LEU A CA 1
ATOM 749 C C . LEU A 1 98 ? 11.195 -5.676 -0.778 1 98.69 98 LEU A C 1
ATOM 751 O O . LEU A 1 98 ? 10.953 -5.195 0.333 1 98.69 98 LEU A O 1
ATOM 755 N N . ALA A 1 99 ? 12.016 -5.156 -1.62 1 98.75 99 ALA A N 1
ATOM 756 C CA . ALA A 1 99 ? 12.703 -3.896 -1.344 1 98.75 99 ALA A CA 1
ATOM 757 C C . ALA A 1 99 ? 12.984 -3.131 -2.635 1 98.75 99 ALA A C 1
ATOM 759 O O . ALA A 1 99 ? 13.312 -3.73 -3.66 1 98.75 99 ALA A O 1
ATOM 760 N N . LEU A 1 100 ? 12.812 -1.872 -2.592 1 98.88 100 LEU A N 1
ATOM 761 C CA . LEU A 1 100 ? 13.039 -0.95 -3.699 1 98.88 100 LEU A CA 1
ATOM 762 C C . LEU A 1 100 ? 14.414 -0.309 -3.604 1 98.88 100 LEU A C 1
ATOM 764 O O . LEU A 1 100 ? 14.781 0.244 -2.562 1 98.88 100 LEU A O 1
ATOM 768 N N . TYR A 1 101 ? 15.156 -0.325 -4.707 1 98.62 101 TYR A N 1
ATOM 769 C CA . TYR A 1 101 ? 16.5 0.226 -4.746 1 98.62 101 TYR A CA 1
ATOM 770 C C . TYR A 1 101 ? 16.688 1.127 -5.961 1 98.62 101 TYR A C 1
ATOM 772 O O . TYR A 1 101 ? 16.031 0.949 -6.98 1 98.62 101 TYR A O 1
ATOM 780 N N . ARG A 1 102 ? 17.625 2.023 -5.781 1 97.5 102 ARG A N 1
ATOM 781 C CA . ARG A 1 102 ? 18.312 2.529 -6.961 1 97.5 102 ARG A CA 1
ATOM 782 C C . ARG A 1 102 ? 19.344 1.528 -7.461 1 97.5 102 ARG A C 1
ATOM 784 O O . ARG A 1 102 ? 20.016 0.878 -6.66 1 97.5 102 ARG A O 1
ATOM 791 N N . PRO A 1 103 ? 19.453 1.502 -8.766 1 95.69 103 PRO A N 1
ATOM 792 C CA . PRO A 1 103 ? 20.438 0.535 -9.266 1 95.69 103 PRO A CA 1
ATOM 793 C C . PRO A 1 103 ? 21.828 0.756 -8.688 1 95.69 103 PRO A C 1
ATOM 795 O O . PRO A 1 103 ? 22.344 1.88 -8.703 1 95.69 103 PRO A O 1
ATOM 798 N N . GLY A 1 104 ? 22.391 -0.316 -8.117 1 91.12 104 GLY A N 1
ATOM 799 C CA . GLY A 1 104 ? 23.75 -0.287 -7.633 1 91.12 104 GLY A CA 1
ATOM 800 C C . GLY A 1 104 ? 23.875 0.222 -6.211 1 91.12 104 GLY A C 1
ATOM 801 O O . GLY A 1 104 ? 24.953 0.185 -5.621 1 91.12 104 GLY A O 1
ATOM 802 N N . GLU A 1 105 ? 22.844 0.742 -5.723 1 95.31 105 GLU A N 1
ATOM 803 C CA . GLU A 1 105 ? 22.875 1.231 -4.348 1 95.31 105 GLU A CA 1
ATOM 804 C C . GLU A 1 105 ? 22.484 0.131 -3.361 1 95.31 105 GLU A C 1
ATOM 806 O O . GLU A 1 105 ? 21.609 -0.683 -3.643 1 95.31 105 GLU A O 1
ATOM 811 N N . SER A 1 106 ? 23.125 0.187 -2.211 1 95 106 SER A N 1
ATOM 812 C CA . SER A 1 106 ? 22.922 -0.858 -1.215 1 95 106 SER A CA 1
ATOM 813 C C . SER A 1 106 ? 21.734 -0.531 -0.315 1 95 106 SER A C 1
ATOM 815 O O . SER A 1 106 ? 21.031 -1.433 0.15 1 95 106 SER A O 1
ATOM 817 N N . ASP A 1 107 ? 21.562 0.753 -0.007 1 96.19 107 ASP A N 1
ATOM 818 C CA . ASP A 1 107 ? 20.469 1.144 0.884 1 96.19 107 ASP A CA 1
ATOM 819 C C . ASP A 1 107 ? 19.125 1.098 0.161 1 96.19 107 ASP A C 1
ATOM 821 O O . ASP A 1 107 ? 18.969 1.663 -0.925 1 96.19 107 ASP A O 1
ATOM 825 N N . ALA A 1 108 ? 18.172 0.469 0.751 1 98.38 108 ALA A N 1
ATOM 826 C CA . ALA A 1 108 ? 16.828 0.415 0.187 1 98.38 108 ALA A CA 1
ATOM 827 C C . ALA A 1 108 ? 16.125 1.76 0.324 1 98.38 108 ALA A C 1
ATOM 829 O O . ALA A 1 108 ? 16.266 2.438 1.346 1 98.38 108 ALA A O 1
ATOM 830 N N . CYS A 1 109 ? 15.352 2.107 -0.645 1 98.44 109 CYS A N 1
ATOM 831 C CA . CYS A 1 109 ? 14.453 3.26 -0.584 1 98.44 109 CYS A CA 1
ATOM 832 C C . CYS A 1 109 ? 13.188 2.928 0.202 1 98.44 109 CYS A C 1
ATOM 834 O O . CYS A 1 109 ? 12.578 3.811 0.807 1 98.44 109 CYS A O 1
ATOM 836 N N . ALA A 1 110 ? 12.805 1.706 0.147 1 98.69 110 ALA A N 1
ATOM 837 C CA . ALA A 1 110 ? 11.641 1.146 0.833 1 98.69 110 ALA A CA 1
ATOM 838 C C . ALA A 1 110 ? 11.766 -0.371 0.962 1 98.69 110 ALA A C 1
ATOM 840 O O . ALA A 1 110 ? 12.516 -1.006 0.221 1 98.69 110 ALA A O 1
ATOM 841 N N . ALA A 1 111 ? 11.031 -0.946 1.908 1 98.81 111 ALA A N 1
ATOM 842 C CA . ALA A 1 111 ? 10.961 -2.395 2.084 1 98.81 111 ALA A CA 1
ATOM 843 C C . ALA A 1 111 ? 9.609 -2.812 2.658 1 98.81 111 ALA A C 1
ATOM 845 O O . ALA A 1 111 ? 9.016 -2.082 3.451 1 98.81 111 ALA A O 1
ATOM 846 N N . GLY A 1 112 ? 9.188 -3.977 2.221 1 98.44 112 GLY A N 1
ATOM 847 C CA . GLY A 1 112 ? 7.875 -4.387 2.686 1 98.44 112 GLY A CA 1
ATOM 848 C C . GLY A 1 112 ? 7.598 -5.863 2.48 1 98.44 112 GLY A C 1
ATOM 849 O O . GLY A 1 112 ? 8.508 -6.629 2.16 1 98.44 112 GLY A O 1
ATOM 850 N N . THR A 1 113 ? 6.371 -6.238 2.807 1 98.69 113 THR A N 1
ATOM 851 C CA . THR A 1 113 ? 5.863 -7.602 2.674 1 98.69 113 THR A CA 1
ATOM 852 C C . THR A 1 113 ? 4.527 -7.613 1.936 1 98.69 113 THR A C 1
ATOM 854 O O . THR A 1 113 ? 3.758 -6.652 2.02 1 98.69 113 THR A O 1
ATOM 857 N N . VAL A 1 114 ? 4.34 -8.586 1.193 1 98.81 114 VAL A N 1
ATOM 858 C CA . VAL A 1 114 ? 3.055 -8.898 0.573 1 98.81 114 VAL A CA 1
ATOM 859 C C . VAL A 1 114 ? 2.703 -10.359 0.81 1 98.81 114 VAL A C 1
ATOM 861 O O . VAL A 1 114 ? 3.537 -11.25 0.611 1 98.81 114 VAL A O 1
ATOM 864 N N . VAL A 1 115 ? 1.501 -10.617 1.247 1 98.88 115 VAL A N 1
ATOM 865 C CA . VAL A 1 115 ? 1.022 -11.984 1.425 1 98.88 115 VAL A CA 1
ATOM 866 C C . VAL A 1 115 ? -0.072 -12.289 0.404 1 98.88 115 VAL A C 1
ATOM 868 O O . VAL A 1 115 ? -1.037 -11.531 0.276 1 98.88 115 VAL A O 1
ATOM 871 N N . GLN A 1 116 ? 0.078 -13.352 -0.301 1 98.62 116 GLN A N 1
ATOM 872 C CA . GLN A 1 116 ? -0.919 -13.797 -1.27 1 98.62 116 GLN A CA 1
ATOM 873 C C . GLN A 1 116 ? -1.472 -15.172 -0.901 1 98.62 116 GLN A C 1
ATOM 875 O O . GLN A 1 116 ? -0.738 -16.031 -0.402 1 98.62 116 GLN A O 1
ATOM 880 N N . VAL A 1 117 ? -2.672 -15.359 -1.207 1 98.44 117 VAL A N 1
ATOM 881 C CA . VAL A 1 117 ? -3.311 -16.672 -1.147 1 98.44 117 VAL A CA 1
ATOM 882 C C . VAL A 1 117 ? -3.74 -17.094 -2.549 1 98.44 117 VAL A C 1
ATOM 884 O O . VAL A 1 117 ? -4.363 -16.328 -3.277 1 98.44 117 VAL A O 1
ATOM 887 N N . PHE A 1 118 ? -3.42 -18.297 -2.879 1 98.19 118 PHE A N 1
ATOM 888 C CA . PHE A 1 118 ? -3.789 -18.859 -4.176 1 98.19 118 PHE A CA 1
ATOM 889 C C . PHE A 1 118 ? -5.047 -19.703 -4.066 1 98.19 118 PHE A C 1
ATOM 891 O O . PHE A 1 118 ? -5.188 -20.5 -3.125 1 98.19 118 PHE A O 1
ATOM 898 N N . ILE A 1 119 ? -5.863 -19.531 -5.059 1 97.69 119 ILE A N 1
ATOM 899 C CA . ILE A 1 119 ? -7.094 -20.312 -5.062 1 97.69 119 ILE A CA 1
ATOM 900 C C . ILE A 1 119 ? -7.285 -20.969 -6.43 1 97.69 119 ILE A C 1
ATOM 902 O O . ILE A 1 119 ? -6.672 -20.547 -7.414 1 97.69 119 ILE A O 1
ATOM 906 N N . GLU A 1 120 ? -8.102 -21.984 -6.402 1 97.25 120 GLU A N 1
ATOM 907 C CA . GLU A 1 120 ? -8.648 -22.516 -7.648 1 97.25 120 GLU A CA 1
ATOM 908 C C . GLU A 1 120 ? -9.852 -21.703 -8.117 1 97.25 120 GLU A C 1
ATOM 910 O O . GLU A 1 120 ? -10.844 -21.578 -7.395 1 97.25 120 GLU A O 1
ATOM 915 N N . ARG A 1 121 ? -9.789 -21.234 -9.352 1 95.12 121 ARG A N 1
ATOM 916 C CA . ARG A 1 121 ? -10.812 -20.297 -9.828 1 95.12 121 ARG A CA 1
ATOM 917 C C . ARG A 1 121 ? -12.188 -20.953 -9.836 1 95.12 121 ARG A C 1
ATOM 919 O O . ARG A 1 121 ? -13.18 -20.328 -9.461 1 95.12 121 ARG A O 1
ATOM 926 N N . ALA A 1 122 ? -12.242 -22.156 -10.25 1 95.31 122 ALA A N 1
ATOM 927 C CA . ALA A 1 122 ? -13.523 -22.844 -10.406 1 95.31 122 ALA A CA 1
ATOM 928 C C . ALA A 1 122 ? -14.242 -22.969 -9.062 1 95.31 122 ALA A C 1
ATOM 930 O O . ALA A 1 122 ? -15.453 -22.781 -8.984 1 95.31 122 ALA A O 1
ATOM 931 N N . SER A 1 123 ? -13.531 -23.25 -8 1 96.12 123 SER A N 1
ATOM 932 C CA . SER A 1 123 ? -14.141 -23.516 -6.699 1 96.12 123 SER A CA 1
ATOM 933 C C . SER A 1 123 ? -14.086 -22.281 -5.805 1 96.12 123 SER A C 1
ATOM 935 O O . SER A 1 123 ? -14.82 -22.172 -4.824 1 96.12 123 SER A O 1
ATOM 937 N N . GLY A 1 124 ? -13.141 -21.422 -6.082 1 95.19 124 GLY A N 1
ATOM 938 C CA . GLY A 1 124 ? -12.914 -20.266 -5.219 1 95.19 124 GLY A CA 1
ATOM 939 C C . GLY A 1 124 ? -12.25 -20.641 -3.904 1 95.19 124 GLY A C 1
ATOM 940 O O . GLY A 1 124 ? -12.219 -19.828 -2.973 1 95.19 124 GLY A O 1
ATOM 941 N N . ARG A 1 125 ? -11.711 -21.859 -3.871 1 97.25 125 ARG A N 1
ATOM 942 C CA . ARG A 1 125 ? -11.133 -22.344 -2.627 1 97.25 125 ARG A CA 1
ATOM 943 C C . ARG A 1 125 ? -9.609 -22.312 -2.686 1 97.25 125 ARG A C 1
ATOM 945 O O . ARG A 1 125 ? -9.016 -22.516 -3.75 1 97.25 125 ARG A O 1
ATOM 952 N N . PRO A 1 126 ? -9.047 -22.062 -1.455 1 97.88 126 PRO A N 1
ATOM 953 C CA . PRO A 1 126 ? -7.586 -22.172 -1.425 1 97.88 126 PRO A CA 1
ATOM 954 C C . PRO A 1 126 ? -7.082 -23.531 -1.881 1 97.88 126 PRO A C 1
ATOM 956 O O . PRO A 1 126 ? -7.699 -24.562 -1.578 1 97.88 126 PRO A O 1
ATOM 959 N N . VAL A 1 127 ? -6.023 -23.531 -2.537 1 96.56 127 VAL A N 1
ATOM 960 C CA . VAL A 1 127 ? -5.453 -24.781 -3.041 1 96.56 127 VAL A CA 1
ATOM 961 C C . VAL A 1 127 ? -3.945 -24.797 -2.805 1 96.56 127 VAL A C 1
ATOM 963 O O . VAL A 1 127 ? -3.291 -23.75 -2.869 1 96.56 127 VAL A O 1
ATOM 966 N N . ALA A 1 128 ? -3.439 -25.969 -2.703 1 96.38 128 ALA A N 1
ATOM 967 C CA . ALA A 1 128 ? -1.989 -26.109 -2.611 1 96.38 128 ALA A CA 1
ATOM 968 C C . ALA A 1 128 ? -1.314 -25.688 -3.914 1 96.38 128 ALA A C 1
ATOM 970 O O . ALA A 1 128 ? -1.796 -26.016 -5.004 1 96.38 128 ALA A O 1
ATOM 971 N N . LEU A 1 129 ? -0.212 -24.984 -3.754 1 96.56 129 LEU A N 1
ATOM 972 C CA . LEU A 1 129 ? 0.506 -24.562 -4.949 1 96.56 129 LEU A CA 1
ATOM 973 C C . LEU A 1 129 ? 1.012 -25.766 -5.734 1 96.56 129 LEU A C 1
ATOM 975 O O . LEU A 1 129 ? 1.521 -26.734 -5.148 1 96.56 129 LEU A O 1
ATOM 979 N N . PRO A 1 130 ? 0.881 -25.719 -7.051 1 95.31 130 PRO A N 1
ATOM 980 C CA . PRO A 1 130 ? 1.475 -26.781 -7.863 1 95.31 130 PRO A CA 1
ATOM 981 C C . PRO A 1 130 ? 2.967 -26.969 -7.598 1 95.31 130 PRO A C 1
ATOM 983 O O . PRO A 1 130 ? 3.674 -25.984 -7.332 1 95.31 130 PRO A O 1
ATOM 986 N N . GLU A 1 131 ? 3.406 -28.188 -7.73 1 96.25 131 GLU A N 1
ATOM 987 C CA . GLU A 1 131 ? 4.793 -28.516 -7.43 1 96.25 131 GLU A CA 1
ATOM 988 C C . GLU A 1 131 ? 5.758 -27.641 -8.219 1 96.25 131 GLU A C 1
ATOM 990 O O . GLU A 1 131 ? 6.75 -27.156 -7.672 1 96.25 131 GLU A O 1
ATOM 995 N N . ALA A 1 132 ? 5.469 -27.469 -9.484 1 96 132 ALA A N 1
ATOM 996 C CA . ALA A 1 132 ? 6.348 -26.672 -10.336 1 96 132 ALA A CA 1
ATOM 997 C C . ALA A 1 132 ? 6.465 -25.25 -9.805 1 96 132 ALA A C 1
ATOM 999 O O . ALA A 1 132 ? 7.555 -24.672 -9.797 1 96 132 ALA A O 1
ATOM 1000 N N . LEU A 1 133 ? 5.395 -24.688 -9.383 1 97.19 133 LEU A N 1
ATOM 1001 C CA . LEU A 1 133 ? 5.391 -23.328 -8.836 1 97.19 133 LEU A CA 1
ATOM 1002 C C . LEU A 1 133 ? 6.137 -23.281 -7.508 1 97.19 133 LEU A C 1
ATOM 1004 O O . LEU A 1 133 ? 6.891 -22.344 -7.25 1 97.19 133 LEU A O 1
ATOM 1008 N N . GLN A 1 134 ? 5.949 -24.266 -6.652 1 97.88 134 GLN A N 1
ATOM 1009 C CA . GLN A 1 134 ? 6.656 -24.344 -5.379 1 97.88 134 GLN A CA 1
ATOM 1010 C C . GLN A 1 134 ? 8.164 -24.359 -5.59 1 97.88 134 GLN A C 1
ATOM 1012 O O . GLN A 1 134 ? 8.906 -23.688 -4.879 1 97.88 134 GLN A O 1
ATOM 1017 N N . VAL A 1 135 ? 8.578 -25.125 -6.531 1 97.69 135 VAL A N 1
ATOM 1018 C CA . VAL A 1 135 ? 10.008 -25.25 -6.82 1 97.69 135 VAL A CA 1
ATOM 1019 C C . VAL A 1 135 ? 10.562 -23.891 -7.258 1 97.69 135 VAL A C 1
ATOM 1021 O O . VAL A 1 135 ? 11.602 -23.453 -6.766 1 97.69 135 VAL A O 1
ATOM 1024 N N . ILE A 1 136 ? 9.859 -23.266 -8.164 1 98.12 136 ILE A N 1
ATOM 1025 C CA . ILE A 1 136 ? 10.305 -21.984 -8.695 1 98.12 136 ILE A CA 1
ATOM 1026 C C . ILE A 1 136 ? 10.367 -20.953 -7.57 1 98.12 136 ILE A C 1
ATOM 1028 O O . ILE A 1 136 ? 11.375 -20.25 -7.418 1 98.12 136 ILE A O 1
ATOM 1032 N N . LEU A 1 137 ? 9.344 -20.875 -6.723 1 98.25 137 LEU A N 1
ATOM 1033 C CA . LEU A 1 137 ? 9.281 -19.906 -5.633 1 98.25 137 LEU A CA 1
ATOM 1034 C C . LEU A 1 137 ? 10.305 -20.234 -4.551 1 98.25 137 LEU A C 1
ATOM 1036 O O . LEU A 1 137 ? 10.844 -19.344 -3.898 1 98.25 137 LEU A O 1
ATOM 1040 N N . SER A 1 138 ? 10.594 -21.5 -4.375 1 97.56 138 SER A N 1
ATOM 1041 C CA . SER A 1 138 ? 11.594 -21.922 -3.396 1 97.56 138 SER A CA 1
ATOM 1042 C C . SER A 1 138 ? 12.969 -21.344 -3.729 1 97.56 138 SER A C 1
ATOM 1044 O O . SER A 1 138 ? 13.781 -21.109 -2.834 1 97.56 138 SER A O 1
ATOM 1046 N N . GLY A 1 139 ? 13.188 -21.094 -4.992 1 97.5 139 GLY A N 1
ATOM 1047 C CA . GLY A 1 139 ? 14.43 -20.484 -5.426 1 97.5 139 GLY A CA 1
ATOM 1048 C C . GLY A 1 139 ? 14.586 -19.047 -4.969 1 97.5 139 GLY A C 1
ATOM 1049 O O . GLY A 1 139 ? 15.68 -18.484 -5.023 1 97.5 139 GLY A O 1
ATOM 1050 N N . LEU A 1 140 ? 13.508 -18.469 -4.453 1 98.12 140 LEU A N 1
ATOM 1051 C CA . LEU A 1 140 ? 13.516 -17.062 -4.016 1 98.12 140 LEU A CA 1
ATOM 1052 C C . LEU A 1 140 ? 13.539 -16.984 -2.494 1 98.12 140 LEU A C 1
ATOM 1054 O O . LEU A 1 140 ? 13.484 -15.883 -1.934 1 98.12 140 LEU A O 1
ATOM 1058 N N . VAL A 1 141 ? 13.531 -18.094 -1.787 1 97.69 141 VAL A N 1
ATOM 1059 C CA . VAL A 1 141 ? 13.453 -18.078 -0.33 1 97.69 141 VAL A CA 1
ATOM 1060 C C . VAL A 1 141 ? 14.688 -17.391 0.247 1 97.69 141 VAL A C 1
ATOM 1062 O O . VAL A 1 141 ? 15.82 -17.734 -0.101 1 97.69 141 VAL A O 1
ATOM 1065 N N . LEU A 1 142 ? 14.375 -16.391 1.044 1 96.12 142 LEU A N 1
ATOM 1066 C CA . LEU A 1 142 ? 15.453 -15.648 1.683 1 96.12 142 LEU A CA 1
ATOM 1067 C C . LEU A 1 142 ? 16.016 -16.422 2.877 1 96.12 142 LEU A C 1
ATOM 1069 O O . LEU A 1 142 ? 15.25 -17.047 3.625 1 96.12 142 LEU A O 1
ATOM 1073 N N . GLU A 1 143 ? 17.312 -16.438 2.887 1 83.5 143 GLU A N 1
ATOM 1074 C CA . GLU A 1 143 ? 17.922 -17.062 4.062 1 83.5 143 GLU A CA 1
ATOM 1075 C C . GLU A 1 143 ? 17.641 -16.25 5.32 1 83.5 143 GLU A C 1
ATOM 1077 O O . GLU A 1 143 ? 17.547 -15.023 5.27 1 83.5 143 GLU A O 1
ATOM 1082 N N . ARG A 1 144 ? 17.094 -16.953 6.363 1 66.12 144 ARG A N 1
ATOM 1083 C CA . ARG A 1 144 ? 16.844 -16.297 7.637 1 66.12 144 ARG A CA 1
ATOM 1084 C C . ARG A 1 144 ? 18.062 -15.484 8.086 1 66.12 144 ARG A C 1
ATOM 1086 O O . ARG A 1 144 ? 19.188 -15.984 8.047 1 66.12 144 ARG A O 1
ATOM 1093 N N . GLN A 1 145 ? 17.984 -14.297 7.883 1 52.66 145 GLN A N 1
ATOM 1094 C CA . GLN A 1 145 ? 19.109 -13.555 8.43 1 52.66 145 GLN A CA 1
ATOM 1095 C C . GLN A 1 145 ? 19.219 -13.742 9.945 1 52.66 145 GLN A C 1
ATOM 1097 O O . GLN A 1 145 ? 18.203 -13.641 10.656 1 52.66 145 GLN A O 1
ATOM 1102 N N . ALA A 1 146 ? 20.172 -14.484 10.359 1 43.19 146 ALA A N 1
ATOM 1103 C CA . ALA A 1 146 ? 20.5 -14.656 11.773 1 43.19 146 ALA A CA 1
ATOM 1104 C C . ALA A 1 146 ? 20.562 -13.305 12.484 1 43.19 146 ALA A C 1
ATOM 1106 O O . ALA A 1 146 ? 20.984 -12.305 11.906 1 43.19 146 ALA A O 1
ATOM 1107 N N . MET B 1 1 ? -3.125 -10.352 11.562 1 60.88 1 MET B N 1
ATOM 1108 C CA . MET B 1 1 ? -4.219 -9.578 10.984 1 60.88 1 MET B CA 1
ATOM 1109 C C . MET B 1 1 ? -4.98 -8.82 12.062 1 60.88 1 MET B C 1
ATOM 1111 O O . MET B 1 1 ? -5.395 -9.406 13.062 1 60.88 1 MET B O 1
ATOM 1115 N N . THR B 1 2 ? -4.766 -7.48 12.062 1 67.94 2 THR B N 1
ATOM 1116 C CA . THR B 1 2 ? -5.469 -6.723 13.094 1 67.94 2 THR B CA 1
ATOM 1117 C C . THR B 1 2 ? -6.938 -6.539 12.727 1 67.94 2 THR B C 1
ATOM 1119 O O . THR B 1 2 ? -7.266 -6.312 11.555 1 67.94 2 THR B O 1
ATOM 1122 N N . GLU B 1 3 ? -7.824 -6.785 13.625 1 84.88 3 GLU B N 1
ATOM 1123 C CA . GLU B 1 3 ? -9.266 -6.645 13.43 1 84.88 3 GLU B CA 1
ATOM 1124 C C . GLU B 1 3 ? -9.617 -5.254 12.906 1 84.88 3 GLU B C 1
ATOM 1126 O O . GLU B 1 3 ? -9.086 -4.25 13.398 1 84.88 3 GLU B O 1
ATOM 1131 N N . ALA B 1 4 ? -10.445 -5.25 11.883 1 88.69 4 ALA B N 1
ATOM 1132 C CA . ALA B 1 4 ? -10.891 -3.973 11.336 1 88.69 4 ALA B CA 1
ATOM 1133 C C . ALA B 1 4 ? -11.734 -3.205 12.352 1 88.69 4 ALA B C 1
ATOM 1135 O O . ALA B 1 4 ? -12.547 -3.793 13.062 1 88.69 4 ALA B O 1
ATOM 1136 N N . PRO B 1 5 ? -11.539 -1.881 12.43 1 88.75 5 PRO B N 1
ATOM 1137 C CA . PRO B 1 5 ? -12.445 -1.095 13.273 1 88.75 5 PRO B CA 1
ATOM 1138 C C . PRO B 1 5 ? -13.898 -1.181 12.812 1 88.75 5 PRO B C 1
ATOM 1140 O O . PRO B 1 5 ? -14.164 -1.317 11.617 1 88.75 5 PRO B O 1
ATOM 1143 N N . GLN B 1 6 ? -14.742 -1.075 13.859 1 92.88 6 GLN B N 1
ATOM 1144 C CA . GLN B 1 6 ? -16.141 -0.936 13.508 1 92.88 6 GLN B CA 1
ATOM 1145 C C . GLN B 1 6 ? -16.391 0.366 12.75 1 92.88 6 GLN B C 1
ATOM 1147 O O . GLN B 1 6 ? -15.805 1.397 13.062 1 92.88 6 GLN B O 1
ATOM 1152 N N . ARG B 1 7 ? -17.281 0.312 11.836 1 96 7 ARG B N 1
ATOM 1153 C CA . ARG B 1 7 ? -17.625 1.483 11.031 1 96 7 ARG B CA 1
ATOM 1154 C C . ARG B 1 7 ? -17.984 2.666 11.922 1 96 7 ARG B C 1
ATOM 1156 O O . ARG B 1 7 ? -17.625 3.807 11.633 1 96 7 ARG B O 1
ATOM 1163 N N . THR B 1 8 ? -18.625 2.391 13.047 1 95.38 8 THR B N 1
ATOM 1164 C CA . THR B 1 8 ? -19.141 3.422 13.938 1 95.38 8 THR B CA 1
ATOM 1165 C C . THR B 1 8 ? -18.016 4.094 14.703 1 95.38 8 THR B C 1
ATOM 1167 O O . THR B 1 8 ? -18.219 5.129 15.344 1 95.38 8 THR B O 1
ATOM 1170 N N . ALA B 1 9 ? -16.891 3.557 14.641 1 95.19 9 ALA B N 1
ATOM 1171 C CA . ALA B 1 9 ? -15.75 4.148 15.336 1 95.19 9 ALA B CA 1
ATOM 1172 C C . ALA B 1 9 ? -15.258 5.402 14.617 1 95.19 9 ALA B C 1
ATOM 1174 O O . ALA B 1 9 ? -14.555 6.227 15.203 1 95.19 9 ALA B O 1
ATOM 1175 N N . PHE B 1 10 ? -15.602 5.438 13.352 1 97.38 10 PHE B N 1
ATOM 1176 C CA . PHE B 1 10 ? -15.133 6.566 12.555 1 97.38 10 PHE B CA 1
ATOM 1177 C C . PHE B 1 10 ? -16.156 7.691 12.555 1 97.38 10 PHE B C 1
ATOM 1179 O O . PHE B 1 10 ? -17.359 7.441 12.461 1 97.38 10 PHE B O 1
ATOM 1186 N N . SER B 1 11 ? -15.695 8.898 12.625 1 96.75 11 SER B N 1
ATOM 1187 C CA . SER B 1 11 ? -16.578 10.055 12.547 1 96.75 11 SER B CA 1
ATOM 1188 C C . SER B 1 11 ? -16.453 10.766 11.203 1 96.75 11 SER B C 1
ATOM 1190 O O . SER B 1 11 ? -17.203 11.703 10.914 1 96.75 11 SER B O 1
ATOM 1192 N N . HIS B 1 12 ? -15.492 10.398 10.375 1 98.31 12 HIS B N 1
ATOM 1193 C CA . HIS B 1 12 ? -15.258 10.992 9.062 1 98.31 12 HIS B CA 1
ATOM 1194 C C . HIS B 1 12 ? -15.133 9.922 7.988 1 98.31 12 HIS B C 1
ATOM 1196 O O . HIS B 1 12 ? -14.43 8.922 8.172 1 98.31 12 HIS B O 1
ATOM 1202 N N . PHE B 1 13 ? -15.805 10.172 6.863 1 98.56 13 PHE B N 1
ATOM 1203 C CA . PHE B 1 13 ? -15.742 9.281 5.707 1 98.56 13 PHE B CA 1
ATOM 1204 C C . PHE B 1 13 ? -15.445 10.062 4.438 1 98.56 13 PHE B C 1
ATOM 1206 O O . PHE B 1 13 ? -15.969 11.164 4.238 1 98.56 13 PHE B O 1
ATOM 1213 N N . HIS B 1 14 ? -14.594 9.516 3.658 1 98.75 14 HIS B N 1
ATOM 1214 C CA . HIS B 1 14 ? -14.289 10.062 2.34 1 98.75 14 HIS B CA 1
ATOM 1215 C C . HIS B 1 14 ? -14.805 9.148 1.232 1 98.75 14 HIS B C 1
ATOM 1217 O O . HIS B 1 14 ? -14.461 7.965 1.189 1 98.75 14 HIS B O 1
ATOM 1223 N N . PRO B 1 15 ? -15.555 9.68 0.279 1 98.69 15 PRO B N 1
ATOM 1224 C CA . PRO B 1 15 ? -16.078 8.828 -0.794 1 98.69 15 PRO B CA 1
ATOM 1225 C C . PRO B 1 15 ? -15.016 8.477 -1.837 1 98.69 15 PRO B C 1
ATOM 1227 O O . PRO B 1 15 ? -14.141 9.297 -2.127 1 98.69 15 PRO B O 1
ATOM 1230 N N . ILE B 1 16 ? -15.133 7.316 -2.33 1 98.56 16 ILE B N 1
ATOM 1231 C CA . ILE B 1 16 ? -14.305 6.844 -3.432 1 98.56 16 ILE B CA 1
ATOM 1232 C C . ILE B 1 16 ? -15.195 6.379 -4.586 1 98.56 16 ILE B C 1
ATOM 1234 O O . ILE B 1 16 ? -15.969 5.43 -4.438 1 98.56 16 ILE B O 1
ATOM 1238 N N . LEU B 1 17 ? -15.094 6.992 -5.727 1 98.06 17 LEU B N 1
ATOM 1239 C CA . LEU B 1 17 ? -15.664 6.469 -6.961 1 98.06 17 LEU B CA 1
ATOM 1240 C C . LEU B 1 17 ? -14.641 5.645 -7.727 1 98.06 17 LEU B C 1
ATOM 1242 O O . LEU B 1 17 ? -13.641 6.184 -8.211 1 98.06 17 LEU B O 1
ATOM 1246 N N . THR B 1 18 ? -14.961 4.367 -7.828 1 98.56 18 THR B N 1
ATOM 1247 C CA . THR B 1 18 ? -13.977 3.484 -8.445 1 98.56 18 THR B CA 1
ATOM 1248 C C . THR B 1 18 ? -13.867 3.758 -9.938 1 98.56 18 THR B C 1
ATOM 1250 O O . THR B 1 18 ? -14.781 4.324 -10.539 1 98.56 18 THR B O 1
ATOM 1253 N N . ARG B 1 19 ? -12.797 3.398 -10.547 1 98.44 19 ARG B N 1
ATOM 1254 C CA . ARG B 1 19 ? -12.508 3.484 -11.977 1 98.44 19 ARG B CA 1
ATOM 1255 C C . ARG B 1 19 ? -12.156 2.115 -12.547 1 98.44 19 ARG B C 1
ATOM 1257 O O . ARG B 1 19 ? -11.781 1.204 -11.805 1 98.44 19 ARG B O 1
ATOM 1264 N N . PRO B 1 20 ? -12.227 1.966 -13.867 1 98.31 20 PRO B N 1
ATOM 1265 C CA . PRO B 1 20 ? -11.867 0.672 -14.453 1 98.31 20 PRO B CA 1
ATOM 1266 C C . PRO B 1 20 ? -10.438 0.254 -14.133 1 98.31 20 PRO B C 1
ATOM 1268 O O . PRO B 1 20 ? -10.172 -0.928 -13.898 1 98.31 20 PRO B O 1
ATOM 1271 N N . GLN B 1 21 ? -9.453 1.142 -14 1 97.56 21 GLN B N 1
ATOM 1272 C CA . GLN B 1 21 ? -8.039 0.833 -13.812 1 97.56 21 GLN B CA 1
ATOM 1273 C C . GLN B 1 21 ? -7.746 0.458 -12.367 1 97.56 21 GLN B C 1
ATOM 1275 O O . GLN B 1 21 ? -6.625 0.054 -12.039 1 97.56 21 GLN B O 1
ATOM 1280 N N . ASP B 1 22 ? -8.797 0.61 -11.508 1 98.56 22 ASP B N 1
ATOM 1281 C CA . ASP B 1 22 ? -8.594 0.274 -10.102 1 98.56 22 ASP B CA 1
ATOM 1282 C C . ASP B 1 22 ? -8.57 -1.239 -9.898 1 98.56 22 ASP B C 1
ATOM 1284 O O . ASP B 1 22 ? -8.125 -1.723 -8.859 1 98.56 22 ASP B O 1
ATOM 1288 N N . ASN B 1 23 ? -9.062 -1.982 -10.875 1 98.19 23 ASN B N 1
ATOM 1289 C CA . ASN B 1 23 ? -9.211 -3.426 -10.727 1 98.19 23 ASN B CA 1
ATOM 1290 C C . ASN B 1 23 ? -7.934 -4.16 -11.141 1 98.19 23 ASN B C 1
ATOM 1292 O O . ASN B 1 23 ? -7.242 -3.74 -12.062 1 98.19 23 ASN B O 1
ATOM 1296 N N . ASP B 1 24 ? -7.707 -5.27 -10.398 1 96.62 24 ASP B N 1
ATOM 1297 C CA . ASP B 1 24 ? -6.641 -6.172 -10.828 1 96.62 24 ASP B CA 1
ATOM 1298 C C . ASP B 1 24 ? -7.172 -7.223 -11.797 1 96.62 24 ASP B C 1
ATOM 1300 O O . ASP B 1 24 ? -8.289 -7.102 -12.312 1 96.62 24 ASP B O 1
ATOM 1304 N N . LEU B 1 25 ? -6.352 -8.203 -12.07 1 94.12 25 LEU B N 1
ATOM 1305 C CA . LEU B 1 25 ? -6.668 -9.203 -13.078 1 94.12 25 LEU B CA 1
ATOM 1306 C C . LEU B 1 25 ? -7.836 -10.078 -12.633 1 94.12 25 LEU B C 1
ATOM 1308 O O . LEU B 1 25 ? -8.453 -10.766 -13.453 1 94.12 25 LEU B O 1
ATOM 1312 N N . ASN B 1 26 ? -8.125 -10.078 -11.352 1 94.75 26 ASN B N 1
ATOM 1313 C CA . ASN B 1 26 ? -9.219 -10.891 -10.828 1 94.75 26 ASN B CA 1
ATOM 1314 C C . ASN B 1 26 ? -10.539 -10.117 -10.828 1 94.75 26 ASN B C 1
ATOM 1316 O O . ASN B 1 26 ? -11.57 -10.633 -10.391 1 94.75 26 ASN B O 1
ATOM 1320 N N . GLY B 1 27 ? -10.508 -8.844 -11.211 1 95.56 27 GLY B N 1
ATOM 1321 C CA . GLY B 1 27 ? -11.711 -8.039 -11.312 1 95.56 27 GLY B CA 1
ATOM 1322 C C . GLY B 1 27 ? -12.07 -7.328 -10.023 1 95.56 27 GLY B C 1
ATOM 1323 O O . GLY B 1 27 ? -13.18 -6.812 -9.875 1 95.56 27 GLY B O 1
ATOM 1324 N N . HIS B 1 28 ? -11.18 -7.355 -9.094 1 97.81 28 HIS B N 1
ATOM 1325 C CA . HIS B 1 28 ? -11.336 -6.652 -7.824 1 97.81 28 HIS B CA 1
ATOM 1326 C C . HIS B 1 28 ? -10.383 -5.469 -7.73 1 97.81 28 HIS B C 1
ATOM 1328 O O . HIS B 1 28 ? -9.375 -5.418 -8.445 1 97.81 28 HIS B O 1
ATOM 1334 N N . ILE B 1 29 ? -10.703 -4.582 -6.832 1 98.75 29 ILE B N 1
ATOM 1335 C CA . ILE B 1 29 ? -9.742 -3.52 -6.555 1 98.75 29 ILE B CA 1
ATOM 1336 C C . ILE B 1 29 ? -8.406 -4.129 -6.125 1 98.75 29 ILE B C 1
ATOM 1338 O O . ILE B 1 29 ? -8.375 -5.008 -5.262 1 98.75 29 ILE B O 1
ATOM 1342 N N . ALA B 1 30 ? -7.309 -3.672 -6.715 1 98.69 30 ALA B N 1
ATOM 1343 C CA . ALA B 1 30 ? -5.98 -4.148 -6.348 1 98.69 30 ALA B CA 1
ATOM 1344 C C . ALA B 1 30 ? -5.59 -3.66 -4.953 1 98.69 30 ALA B C 1
ATOM 1346 O O . ALA B 1 30 ? -5.93 -2.541 -4.566 1 98.69 30 ALA B O 1
ATOM 1347 N N . GLY B 1 31 ? -4.852 -4.484 -4.223 1 98.75 31 GLY B N 1
ATOM 1348 C CA . GLY B 1 31 ? -4.395 -4.094 -2.898 1 98.75 31 GLY B CA 1
ATOM 1349 C C . GLY B 1 31 ? -3.666 -2.762 -2.889 1 98.75 31 GLY B C 1
ATOM 1350 O O . GLY B 1 31 ? -3.939 -1.906 -2.045 1 98.75 31 GLY B O 1
ATOM 1351 N N . ALA B 1 32 ? -2.801 -2.594 -3.826 1 98.75 32 ALA B N 1
ATOM 1352 C CA . ALA B 1 32 ? -2.031 -1.356 -3.93 1 98.75 32 ALA B CA 1
ATOM 1353 C C . ALA B 1 32 ? -2.949 -0.154 -4.129 1 98.75 32 ALA B C 1
ATOM 1355 O O . ALA B 1 32 ? -2.664 0.941 -3.641 1 98.75 32 ALA B O 1
ATOM 1356 N N . THR B 1 33 ? -4.027 -0.33 -4.867 1 98.81 33 THR B N 1
ATOM 1357 C CA . THR B 1 33 ? -4.984 0.742 -5.121 1 98.81 33 THR B CA 1
ATOM 1358 C C . THR B 1 33 ? -5.664 1.178 -3.826 1 98.81 33 THR B C 1
ATOM 1360 O O . THR B 1 33 ? -5.938 2.363 -3.631 1 98.81 33 THR B O 1
ATOM 1363 N N . VAL B 1 34 ? -5.902 0.228 -2.93 1 98.94 34 VAL B N 1
ATOM 1364 C CA . VAL B 1 34 ? -6.504 0.548 -1.64 1 98.94 34 VAL B CA 1
ATOM 1365 C C . VAL B 1 34 ? -5.586 1.488 -0.86 1 98.94 34 VAL B C 1
ATOM 1367 O O . VAL B 1 34 ? -6.055 2.436 -0.224 1 98.94 34 VAL B O 1
ATOM 1370 N N . HIS B 1 35 ? -4.277 1.231 -0.897 1 98.94 35 HIS B N 1
ATOM 1371 C CA . HIS B 1 35 ? -3.348 2.164 -0.274 1 98.94 35 HIS B CA 1
ATOM 1372 C C . HIS B 1 35 ? -3.496 3.564 -0.86 1 98.94 35 HIS B C 1
ATOM 1374 O O . HIS B 1 35 ? -3.373 4.559 -0.142 1 98.94 35 HIS B O 1
ATOM 1380 N N . GLY B 1 36 ? -3.693 3.623 -2.156 1 98.88 36 GLY B N 1
ATOM 1381 C CA . GLY B 1 36 ? -3.965 4.906 -2.785 1 98.88 36 GLY B CA 1
ATOM 1382 C C . GLY B 1 36 ? -5.219 5.574 -2.256 1 98.88 36 GLY B C 1
ATOM 1383 O O . GLY B 1 36 ? -5.238 6.789 -2.039 1 98.88 36 GLY B O 1
ATOM 1384 N N . PHE B 1 37 ? -6.277 4.797 -2.064 1 98.94 37 PHE B N 1
ATOM 1385 C CA . PHE B 1 37 ? -7.504 5.332 -1.483 1 98.94 37 PHE B CA 1
ATOM 1386 C C . PHE B 1 37 ? -7.238 5.91 -0.099 1 98.94 37 PHE B C 1
ATOM 1388 O O . PHE B 1 37 ? -7.723 6.996 0.23 1 98.94 37 PHE B O 1
ATOM 1395 N N . PHE B 1 38 ? -6.465 5.176 0.699 1 98.94 38 PHE B N 1
ATOM 1396 C CA . PHE B 1 38 ? -6.164 5.613 2.059 1 98.94 38 PHE B CA 1
ATOM 1397 C C . PHE B 1 38 ? -5.402 6.934 2.049 1 98.94 38 PHE B C 1
ATOM 1399 O O . PHE B 1 38 ? -5.777 7.875 2.75 1 98.94 38 PHE B O 1
ATOM 1406 N N . GLU B 1 39 ? -4.41 7.012 1.212 1 98.88 39 GLU B N 1
ATOM 1407 C CA . GLU B 1 39 ? -3.637 8.25 1.14 1 98.88 39 GLU B CA 1
ATOM 1408 C C . GLU B 1 39 ? -4.488 9.398 0.609 1 98.88 39 GLU B C 1
ATOM 1410 O O . GLU B 1 39 ? -4.352 10.539 1.063 1 98.88 39 GLU B O 1
ATOM 1415 N N . THR B 1 40 ? -5.352 9.117 -0.335 1 98.56 40 THR B N 1
ATOM 1416 C CA . THR B 1 40 ? -6.25 10.133 -0.879 1 98.56 40 THR B CA 1
ATOM 1417 C C . THR B 1 40 ? -7.176 10.68 0.207 1 98.56 40 THR B C 1
ATOM 1419 O O . THR B 1 40 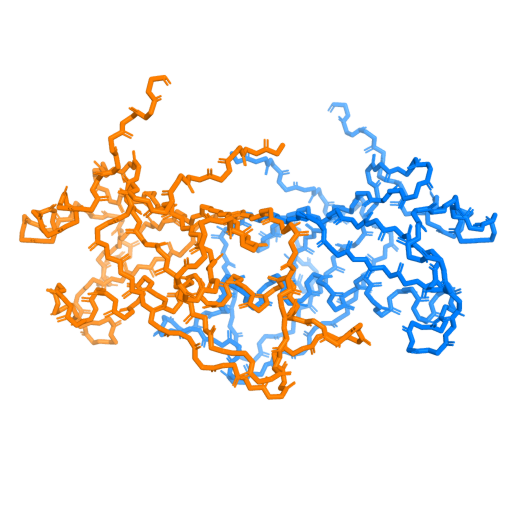? -7.371 11.891 0.316 1 98.56 40 THR B O 1
ATOM 1422 N N . ALA B 1 41 ? -7.73 9.797 1.022 1 98.88 41 ALA B N 1
ATOM 1423 C CA . ALA B 1 41 ? -8.633 10.211 2.094 1 98.88 41 ALA B CA 1
ATOM 1424 C C . ALA B 1 41 ? -7.918 11.141 3.078 1 98.88 41 ALA B C 1
ATOM 1426 O O . ALA B 1 41 ? -8.477 12.148 3.504 1 98.88 41 ALA B O 1
ATOM 1427 N N . ILE B 1 42 ? -6.727 10.805 3.418 1 98.81 42 ILE B N 1
ATOM 1428 C CA . ILE B 1 42 ? -5.934 11.617 4.34 1 98.81 42 ILE B CA 1
ATOM 1429 C C . ILE B 1 42 ? -5.684 12.992 3.734 1 98.81 42 ILE B C 1
ATOM 1431 O O . ILE B 1 42 ? -5.938 14.016 4.375 1 98.81 42 ILE B O 1
ATOM 1435 N N . GLN B 1 43 ? -5.199 13 2.504 1 98.25 43 GLN B N 1
ATOM 1436 C CA . GLN B 1 43 ? -4.855 14.258 1.849 1 98.25 43 GLN B CA 1
ATOM 1437 C C . GLN B 1 43 ? -6.082 15.141 1.678 1 98.25 43 GLN B C 1
ATOM 1439 O O . GLN B 1 43 ? -6.023 16.344 1.915 1 98.25 43 GLN B O 1
ATOM 1444 N N . ALA B 1 44 ? -7.191 14.547 1.266 1 98.44 44 ALA B N 1
ATOM 1445 C CA . ALA B 1 44 ? -8.43 15.297 1.103 1 98.44 44 ALA B CA 1
ATOM 1446 C C . ALA B 1 44 ? -8.859 15.938 2.418 1 98.44 44 ALA B C 1
ATOM 1448 O O . ALA B 1 44 ? -9.266 17.109 2.445 1 98.44 44 ALA B O 1
ATOM 1449 N N . PHE B 1 45 ? -8.719 15.195 3.494 1 98.81 45 PHE B N 1
ATOM 1450 C CA . PHE B 1 45 ? -9.094 15.734 4.797 1 98.81 45 PHE B CA 1
ATOM 1451 C C . PHE B 1 45 ? -8.211 16.922 5.164 1 98.81 45 PHE B C 1
ATOM 1453 O O . PHE B 1 45 ? -8.711 17.969 5.59 1 98.81 45 PHE B O 1
ATOM 1460 N N . LEU B 1 46 ? -6.891 16.766 5.004 1 98.06 46 LEU B N 1
ATOM 1461 C CA . LEU B 1 46 ? -5.934 17.797 5.379 1 98.06 46 LEU B CA 1
ATOM 1462 C C . LEU B 1 46 ? -6.164 19.078 4.574 1 98.06 46 LEU B C 1
ATOM 1464 O O . LEU B 1 46 ? -6.039 20.188 5.102 1 98.06 46 LEU B O 1
ATOM 1468 N N . VAL B 1 47 ? -6.555 18.922 3.34 1 97.38 47 VAL B N 1
ATOM 1469 C CA . VAL B 1 47 ? -6.773 20.062 2.471 1 97.38 47 VAL B CA 1
ATOM 1470 C C . VAL B 1 47 ? -8.133 20.703 2.775 1 97.38 47 VAL B C 1
ATOM 1472 O O . VAL B 1 47 ? -8.227 21.906 2.988 1 97.38 47 VAL B O 1
ATOM 1475 N N . GLU B 1 48 ? -9.164 19.891 2.883 1 97.19 48 GLU B N 1
ATOM 1476 C CA . GLU B 1 48 ? -10.531 20.391 2.918 1 97.19 48 GLU B CA 1
ATOM 1477 C C . GLU B 1 48 ? -10.938 20.781 4.34 1 97.19 48 GLU B C 1
ATOM 1479 O O . GLU B 1 48 ? -11.594 21.797 4.547 1 97.19 48 GLU B O 1
ATOM 1484 N N . GLN B 1 49 ? -10.555 19.953 5.285 1 95.5 49 GLN B N 1
ATOM 1485 C CA . GLN B 1 49 ? -11.008 20.156 6.656 1 95.5 49 GLN B CA 1
ATOM 1486 C C . GLN B 1 49 ? -9.977 20.953 7.461 1 95.5 49 GLN B C 1
ATOM 1488 O O . GLN B 1 49 ? -10.336 21.828 8.242 1 95.5 49 GLN B O 1
ATOM 1493 N N . ALA B 1 50 ? -8.727 20.641 7.23 1 95.06 50 ALA B N 1
ATOM 1494 C CA . ALA B 1 50 ? -7.691 21.344 7.988 1 95.06 50 ALA B CA 1
ATOM 1495 C C . ALA B 1 50 ? -7.156 22.547 7.211 1 95.06 50 ALA B C 1
ATOM 1497 O O . ALA B 1 50 ? -6.324 23.297 7.719 1 95.06 50 ALA B O 1
ATOM 1498 N N . GLU B 1 51 ? -7.512 22.672 5.961 1 95.38 51 GLU B N 1
ATOM 1499 C CA . GLU B 1 51 ? -7.176 23.797 5.086 1 95.38 51 GLU B CA 1
ATOM 1500 C C . GLU B 1 51 ? -5.664 23.953 4.941 1 95.38 51 GLU B C 1
ATOM 1502 O O . GLU B 1 51 ? -5.148 25.062 4.914 1 95.38 51 GLU B O 1
ATOM 1507 N N . LEU B 1 52 ? -5.02 22.875 4.98 1 95.25 52 LEU B N 1
ATOM 1508 C CA . LEU B 1 52 ? -3.576 22.875 4.754 1 95.25 52 LEU B CA 1
ATOM 1509 C C . LEU B 1 52 ? -3.258 23.047 3.273 1 95.25 52 LEU B C 1
ATOM 1511 O O . LEU B 1 52 ? -3.904 22.438 2.42 1 95.25 52 LEU B O 1
ATOM 1515 N N . ASP B 1 53 ? -2.289 23.906 2.996 1 95.69 53 ASP B N 1
ATOM 1516 C CA . ASP B 1 53 ? -1.727 23.969 1.651 1 95.69 53 ASP B CA 1
ATOM 1517 C C . ASP B 1 53 ? -0.574 22.984 1.489 1 95.69 53 ASP B C 1
ATOM 1519 O O . ASP B 1 53 ? 0.583 23.328 1.738 1 95.69 53 ASP B O 1
ATOM 1523 N N . LEU B 1 54 ? -0.85 21.844 0.977 1 92.38 54 LEU B N 1
ATOM 1524 C CA . LEU B 1 54 ? 0.125 20.766 0.88 1 92.38 54 LEU B CA 1
ATOM 1525 C C . LEU B 1 54 ? 1.077 21 -0.289 1 92.38 54 LEU B C 1
ATOM 1527 O O . LEU B 1 54 ? 2.154 20.391 -0.344 1 92.38 54 LEU B O 1
ATOM 1531 N N . ARG B 1 55 ? 0.718 21.812 -1.185 1 91.06 55 ARG B N 1
ATOM 1532 C CA . ARG B 1 55 ? 1.504 22 -2.398 1 91.06 55 ARG B CA 1
ATOM 1533 C C . ARG B 1 55 ? 2.525 23.125 -2.213 1 91.06 55 ARG B C 1
ATOM 1535 O O . ARG B 1 55 ? 3.676 23 -2.635 1 91.06 55 ARG B O 1
ATOM 1542 N N . HIS B 1 56 ? 2.137 24.266 -1.506 1 92.44 56 HIS B N 1
ATOM 1543 C CA . HIS B 1 56 ? 2.998 25.438 -1.484 1 92.44 56 HIS B CA 1
ATOM 1544 C C . HIS B 1 56 ? 3.236 25.922 -0.058 1 92.44 56 HIS B C 1
ATOM 1546 O O . HIS B 1 56 ? 4.055 26.812 0.171 1 92.44 56 HIS B O 1
ATOM 1552 N N . GLY B 1 57 ? 2.553 25.359 0.823 1 95.06 57 GLY B N 1
ATOM 1553 C CA . GLY B 1 57 ? 2.686 25.797 2.201 1 95.06 57 GLY B CA 1
ATOM 1554 C C . GLY B 1 57 ? 4 25.391 2.838 1 95.06 57 GLY B C 1
ATOM 1555 O O . GLY B 1 57 ? 4.812 24.719 2.209 1 95.06 57 GLY B O 1
ATOM 1556 N N . GLU B 1 58 ? 4.176 25.734 4.062 1 95.56 58 GLU B N 1
ATOM 1557 C CA . GLU B 1 58 ? 5.438 25.547 4.773 1 95.56 58 GLU B CA 1
ATOM 1558 C C . GLU B 1 58 ? 5.566 24.109 5.285 1 95.56 58 GLU B C 1
ATOM 1560 O O . GLU B 1 58 ? 6.672 23.656 5.574 1 95.56 58 GLU B O 1
ATOM 1565 N N . LEU B 1 59 ? 4.426 23.453 5.387 1 96.38 59 LEU B N 1
ATOM 1566 C CA . LEU B 1 59 ? 4.418 22.094 5.941 1 96.38 59 LEU B CA 1
ATOM 1567 C C . LEU B 1 59 ? 4.34 21.047 4.832 1 96.38 59 LEU B C 1
ATOM 1569 O O . LEU B 1 59 ? 3.588 21.219 3.871 1 96.38 59 LEU B O 1
ATOM 1573 N N . ALA B 1 60 ? 5.145 20.031 4.973 1 96.69 60 ALA B N 1
ATOM 1574 C CA . ALA B 1 60 ? 5.031 18.844 4.129 1 96.69 60 ALA B CA 1
ATOM 1575 C C . ALA B 1 60 ? 4.816 17.594 4.969 1 96.69 60 ALA B C 1
ATOM 1577 O O . ALA B 1 60 ? 5.266 17.516 6.117 1 96.69 60 ALA B O 1
ATOM 1578 N N . ALA B 1 61 ? 4.102 16.703 4.406 1 96.94 61 ALA B N 1
ATOM 1579 C CA . ALA B 1 61 ? 3.836 15.422 5.066 1 96.94 61 ALA B CA 1
ATOM 1580 C C . ALA B 1 61 ? 4.395 14.258 4.254 1 96.94 61 ALA B C 1
ATOM 1582 O O . ALA B 1 61 ? 4.152 14.164 3.047 1 96.94 61 ALA B O 1
ATOM 1583 N N . PHE B 1 62 ? 5.09 13.359 4.91 1 97.38 62 PHE B N 1
ATOM 1584 C CA . PHE B 1 62 ? 5.66 12.18 4.262 1 97.38 62 PHE B CA 1
ATOM 1585 C C . PHE B 1 62 ? 5.133 10.898 4.895 1 97.38 62 PHE B C 1
ATOM 1587 O O . PHE B 1 62 ? 5.129 10.766 6.121 1 97.38 62 PHE B O 1
ATOM 1594 N N . VAL B 1 63 ? 4.703 10.023 4.074 1 98.5 63 VAL B N 1
ATOM 1595 C CA . VAL B 1 63 ? 4.352 8.695 4.562 1 98.5 63 VAL B CA 1
ATOM 1596 C C . VAL B 1 63 ? 5.625 7.906 4.859 1 98.5 63 VAL B C 1
ATOM 1598 O O . VAL B 1 63 ? 6.465 7.715 3.979 1 98.5 63 VAL B O 1
ATOM 1601 N N . VAL B 1 64 ? 5.68 7.383 6.094 1 98.25 64 VAL B N 1
ATOM 1602 C CA . VAL B 1 64 ? 6.906 6.676 6.453 1 98.25 64 VAL B CA 1
ATOM 1603 C C . VAL B 1 64 ? 6.613 5.184 6.609 1 98.25 64 VAL B C 1
ATOM 1605 O O . VAL B 1 64 ? 7.531 4.363 6.633 1 98.25 64 VAL B O 1
ATOM 1608 N N . SER B 1 65 ? 5.359 4.828 6.73 1 98.75 65 SER B N 1
ATOM 1609 C CA . SER B 1 65 ? 4.957 3.424 6.707 1 98.75 65 SER B CA 1
ATOM 1610 C C . SER B 1 65 ? 3.465 3.279 6.434 1 98.75 65 SER B C 1
ATOM 1612 O O . SER B 1 65 ? 2.68 4.176 6.75 1 98.75 65 SER B O 1
ATOM 1614 N N . SER B 1 66 ? 3.1 2.164 5.867 1 98.62 66 SER B N 1
ATOM 1615 C CA . SER B 1 66 ? 1.691 1.824 5.688 1 98.62 66 SER B CA 1
ATOM 1616 C C . SER B 1 66 ? 1.489 0.313 5.637 1 98.62 66 SER B C 1
ATOM 1618 O O . SER B 1 66 ? 2.385 -0.424 5.219 1 98.62 66 SER B O 1
ATOM 1620 N N . ALA B 1 67 ? 0.342 -0.108 6.094 1 98.75 67 ALA B N 1
ATOM 1621 C CA . ALA B 1 67 ? -0.043 -1.517 6.09 1 98.75 67 ALA B CA 1
ATOM 1622 C C . ALA B 1 67 ? -1.552 -1.673 5.926 1 98.75 67 ALA B C 1
ATOM 1624 O O . ALA B 1 67 ? -2.322 -0.802 6.336 1 98.75 67 ALA B O 1
ATOM 1625 N N . ALA B 1 68 ? -1.925 -2.775 5.344 1 98.69 68 ALA B N 1
ATOM 1626 C CA . ALA B 1 68 ? -3.352 -3.041 5.18 1 98.69 68 ALA B CA 1
ATOM 1627 C C . ALA B 1 68 ? -3.625 -4.539 5.098 1 98.69 68 ALA B C 1
ATOM 1629 O O . ALA B 1 68 ? -2.807 -5.301 4.574 1 98.69 68 ALA B O 1
ATOM 1630 N N . ASP B 1 69 ? -4.727 -4.895 5.605 1 98.81 69 ASP B N 1
ATOM 1631 C CA . ASP B 1 69 ? -5.352 -6.195 5.387 1 98.81 69 ASP B CA 1
ATOM 1632 C C . ASP B 1 69 ? -6.547 -6.078 4.449 1 98.81 69 ASP B C 1
ATOM 1634 O O . ASP B 1 69 ? -7.328 -5.129 4.539 1 98.81 69 ASP B O 1
ATOM 1638 N N . PHE B 1 70 ? -6.625 -7.035 3.598 1 98.56 70 PHE B N 1
ATOM 1639 C CA . PHE B 1 70 ? -7.691 -7.055 2.604 1 98.56 70 PHE B CA 1
ATOM 1640 C C . PHE B 1 70 ? -8.617 -8.25 2.822 1 98.56 70 PHE B C 1
ATOM 1642 O O . PHE B 1 70 ? -8.164 -9.398 2.84 1 98.56 70 PHE B O 1
ATOM 1649 N N . TYR B 1 71 ? -9.875 -8.039 2.945 1 97.25 71 TYR B N 1
ATOM 1650 C CA . TYR B 1 71 ? -10.82 -9.086 3.334 1 97.25 71 TYR B CA 1
ATOM 1651 C C . TYR B 1 71 ? -11.68 -9.508 2.154 1 97.25 71 TYR B C 1
ATOM 1653 O O . TYR B 1 71 ? -11.656 -10.664 1.742 1 97.25 71 TYR B O 1
ATOM 1661 N N . ALA B 1 72 ? -12.5 -8.609 1.641 1 95.69 72 ALA B N 1
ATOM 1662 C CA . ALA B 1 72 ? -13.375 -8.812 0.491 1 95.69 72 ALA B CA 1
ATOM 1663 C C . ALA B 1 72 ? -13.414 -7.574 -0.396 1 95.69 72 ALA B C 1
ATOM 1665 O O . ALA B 1 72 ? -14.383 -6.809 -0.358 1 95.69 72 ALA B O 1
ATOM 1666 N N . LEU B 1 73 ? -12.414 -7.523 -1.239 1 97.88 73 LEU B N 1
ATOM 1667 C CA . LEU B 1 73 ? -12.312 -6.309 -2.041 1 97.88 73 LEU B CA 1
ATOM 1668 C C . LEU B 1 73 ? -13.352 -6.305 -3.156 1 97.88 73 LEU B C 1
ATOM 1670 O O . LEU B 1 73 ? -13.461 -7.273 -3.914 1 97.88 73 LEU B O 1
ATOM 1674 N N . PRO B 1 74 ? -14.094 -5.172 -3.186 1 97.88 74 PRO B N 1
ATOM 1675 C CA . PRO B 1 74 ? -15.039 -5.043 -4.293 1 97.88 74 PRO B CA 1
ATOM 1676 C C . PRO B 1 74 ? -14.367 -4.664 -5.609 1 97.88 74 PRO B C 1
ATOM 1678 O O . PRO B 1 74 ? -13.172 -4.938 -5.797 1 97.88 74 PRO B O 1
ATOM 1681 N N . GLY B 1 75 ? -15.188 -4.238 -6.641 1 98.31 75 GLY B N 1
ATOM 1682 C CA . GLY B 1 75 ? -14.641 -3.844 -7.93 1 98.31 75 GLY B CA 1
ATOM 1683 C C . GLY B 1 75 ? -15.422 -2.727 -8.594 1 98.31 75 GLY B C 1
ATOM 1684 O O . GLY B 1 75 ? -16.516 -2.361 -8.133 1 98.31 75 GLY B O 1
ATOM 1685 N N . PHE B 1 76 ? -14.758 -2.15 -9.539 1 98.5 76 PHE B N 1
ATOM 1686 C CA . PHE B 1 76 ? -15.5 -1.228 -10.383 1 98.5 76 PHE B CA 1
ATOM 1687 C C . PHE B 1 76 ? -16.766 -1.888 -10.93 1 98.5 76 PHE B C 1
ATOM 1689 O O . PHE B 1 76 ? -16.734 -3.049 -11.344 1 98.5 76 PHE B O 1
ATOM 1696 N N . PRO B 1 77 ? -17.906 -1.116 -10.883 1 98.12 77 PRO B N 1
ATOM 1697 C CA . PRO B 1 77 ? -18.062 0.311 -10.594 1 98.12 77 PRO B CA 1
ATOM 1698 C C . PRO B 1 77 ? -18.625 0.567 -9.195 1 98.12 77 PRO B C 1
ATOM 1700 O O . PRO B 1 77 ? -19.484 1.441 -9.023 1 98.12 77 PRO B O 1
ATOM 1703 N N . ASP B 1 78 ? -18.172 -0.096 -8.227 1 97.81 78 ASP B N 1
ATOM 1704 C CA . ASP B 1 78 ? -18.703 0.08 -6.879 1 97.81 78 ASP B CA 1
ATOM 1705 C C . ASP B 1 78 ? -18.422 1.484 -6.352 1 97.81 78 ASP B C 1
ATOM 1707 O O . ASP B 1 78 ? -17.344 2.045 -6.617 1 97.81 78 ASP B O 1
ATOM 1711 N N . LEU B 1 79 ? -19.359 2.029 -5.59 1 98.31 79 LEU B N 1
ATOM 1712 C CA . LEU B 1 79 ? -19.125 3.182 -4.727 1 98.31 79 LEU B CA 1
ATOM 1713 C C . LEU B 1 79 ? -18.594 2.742 -3.365 1 98.31 79 LEU B C 1
ATOM 1715 O O . LEU B 1 79 ? -19.109 1.782 -2.779 1 98.31 79 LEU B O 1
ATOM 1719 N N . LEU B 1 80 ? -17.562 3.428 -2.91 1 98.75 80 LEU B N 1
ATOM 1720 C CA . LEU B 1 80 ? -16.938 3.047 -1.646 1 98.75 80 LEU B CA 1
ATOM 1721 C C . LEU B 1 80 ? -16.719 4.266 -0.754 1 98.75 80 LEU B C 1
ATOM 1723 O O . LEU B 1 80 ? -16.922 5.402 -1.192 1 98.75 80 LEU B O 1
ATOM 1727 N N . GLU B 1 81 ? -16.359 3.982 0.518 1 98.75 81 GLU B N 1
ATOM 1728 C CA . GLU B 1 81 ? -16 5.027 1.477 1 98.75 81 GLU B CA 1
ATOM 1729 C C . GLU B 1 81 ? -14.828 4.605 2.346 1 98.75 81 GLU B C 1
ATOM 1731 O O . GLU B 1 81 ? -14.727 3.445 2.754 1 98.75 81 GLU B O 1
ATOM 1736 N N . VAL B 1 82 ? -14.023 5.574 2.596 1 98.81 82 VAL B N 1
ATOM 1737 C CA . VAL B 1 82 ? -12.93 5.352 3.535 1 98.81 82 VAL B CA 1
ATOM 1738 C C . VAL B 1 82 ? -13.242 6.027 4.867 1 98.81 82 VAL B C 1
ATOM 1740 O O . VAL B 1 82 ? -13.398 7.25 4.93 1 98.81 82 VAL B O 1
ATOM 1743 N N . GLY B 1 83 ? -13.352 5.164 5.918 1 98.62 83 GLY B N 1
ATOM 1744 C CA . GLY B 1 83 ? -13.305 5.738 7.254 1 98.62 83 GLY B CA 1
ATOM 1745 C C . GLY B 1 83 ? -11.906 6.164 7.676 1 98.62 83 GLY B C 1
ATOM 1746 O O . GLY B 1 83 ? -10.938 5.445 7.438 1 98.62 83 GLY B O 1
ATOM 1747 N N . LEU B 1 84 ? -11.844 7.328 8.281 1 98.81 84 LEU B N 1
ATOM 1748 C CA . LEU B 1 84 ? -10.562 7.922 8.656 1 98.81 84 LEU B CA 1
ATOM 1749 C C . LEU B 1 84 ? -10.531 8.25 10.148 1 98.81 84 LEU B C 1
ATOM 1751 O O . LEU B 1 84 ? -11.406 8.969 10.641 1 98.81 84 LEU B O 1
ATOM 1755 N N . GLY B 1 85 ? -9.555 7.699 10.836 1 98.62 85 GLY B N 1
ATOM 1756 C CA . GLY B 1 85 ? -9.297 8.016 12.234 1 98.62 85 GLY B CA 1
ATOM 1757 C C . GLY B 1 85 ? -7.828 8.203 12.547 1 98.62 85 GLY B C 1
ATOM 1758 O O . GLY B 1 85 ? -6.973 7.996 11.68 1 98.62 85 GLY B O 1
ATOM 1759 N N . VAL B 1 86 ? -7.57 8.664 13.797 1 98.56 86 VAL B N 1
ATOM 1760 C CA . VAL B 1 86 ? -6.207 8.859 14.273 1 98.56 86 VAL B CA 1
ATOM 1761 C C . VAL B 1 86 ? -5.969 8.008 15.523 1 98.56 86 VAL B C 1
ATOM 1763 O O . VAL B 1 86 ? -6.812 7.969 16.422 1 98.56 86 VAL B O 1
ATOM 1766 N N . THR B 1 87 ? -4.852 7.316 15.508 1 98 87 THR B N 1
ATOM 1767 C CA . THR B 1 87 ? -4.555 6.48 16.672 1 98 87 THR B CA 1
ATOM 1768 C C . THR B 1 87 ? -3.367 7.043 17.453 1 98 87 THR B C 1
ATOM 1770 O O . THR B 1 87 ? -3.162 6.699 18.609 1 98 87 THR B O 1
ATOM 1773 N N . ARG B 1 88 ? -2.545 7.801 16.812 1 97.25 88 ARG B N 1
ATOM 1774 C CA . ARG B 1 88 ? -1.413 8.453 17.453 1 97.25 88 ARG B CA 1
ATOM 1775 C C . ARG B 1 88 ? -1.206 9.859 16.906 1 97.25 88 ARG B C 1
ATOM 1777 O O . ARG B 1 88 ? -1.231 10.07 15.695 1 97.25 88 ARG B O 1
ATOM 1784 N N . LEU B 1 89 ? -1.135 10.711 17.688 1 97.12 89 LEU B N 1
ATOM 1785 C CA . LEU B 1 89 ? -0.831 12.117 17.422 1 97.12 89 LEU B CA 1
ATOM 1786 C C . LEU B 1 89 ? 0.214 12.648 18.391 1 97.12 89 LEU B C 1
ATOM 1788 O O . LEU B 1 89 ? -0.104 12.945 19.547 1 97.12 89 LEU B O 1
ATOM 1792 N N . ALA B 1 90 ? 1.449 12.711 17.969 1 95.62 90 ALA B N 1
ATOM 1793 C CA . ALA B 1 90 ? 2.547 13.078 18.844 1 95.62 90 ALA B CA 1
ATOM 1794 C C . ALA B 1 90 ? 3.674 13.758 18.078 1 95.62 90 ALA B C 1
ATOM 1796 O O . ALA B 1 90 ? 4.258 13.164 17.172 1 95.62 90 ALA B O 1
ATOM 1797 N N . GLY B 1 91 ? 3.982 15 18.562 1 96.94 91 GLY B N 1
ATOM 1798 C CA . GLY B 1 91 ? 5.055 15.703 17.891 1 96.94 91 GLY B CA 1
ATOM 1799 C C . GLY B 1 91 ? 4.766 15.945 16.422 1 96.94 91 GLY B C 1
ATOM 1800 O O . GLY B 1 91 ? 3.764 16.578 16.062 1 96.94 91 GLY B O 1
ATOM 1801 N N . SER B 1 92 ? 5.684 15.398 15.555 1 98.19 92 SER B N 1
ATOM 1802 C CA . SER B 1 92 ? 5.562 15.594 14.117 1 98.19 92 SER B CA 1
ATOM 1803 C C . SER B 1 92 ? 4.867 14.406 13.453 1 98.19 92 SER B C 1
ATOM 1805 O O . SER B 1 92 ? 4.73 14.359 12.234 1 98.19 92 SER B O 1
ATOM 1807 N N . THR B 1 93 ? 4.395 13.453 14.305 1 98.5 93 THR B N 1
ATOM 1808 C CA . THR B 1 93 ? 3.975 12.172 13.758 1 98.5 93 THR B CA 1
ATOM 1809 C C . THR B 1 93 ? 2.477 11.961 13.953 1 98.5 93 THR B C 1
ATOM 1811 O O . THR B 1 93 ? 1.942 12.234 15.031 1 98.5 93 THR B O 1
ATOM 1814 N N . VAL B 1 94 ? 1.848 11.547 12.961 1 98.56 94 VAL B N 1
ATOM 1815 C CA . VAL B 1 94 ? 0.452 11.125 13.031 1 98.56 94 VAL B CA 1
ATOM 1816 C C . VAL B 1 94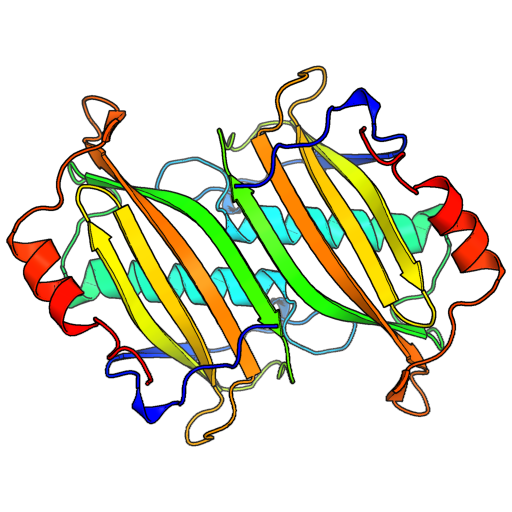 ? 0.322 9.688 12.539 1 98.56 94 VAL B C 1
ATOM 1818 O O . VAL B 1 94 ? 0.857 9.336 11.484 1 98.56 94 VAL B O 1
ATOM 1821 N N . GLU B 1 95 ? -0.345 8.844 13.281 1 98.75 95 GLU B N 1
ATOM 1822 C CA . GLU B 1 95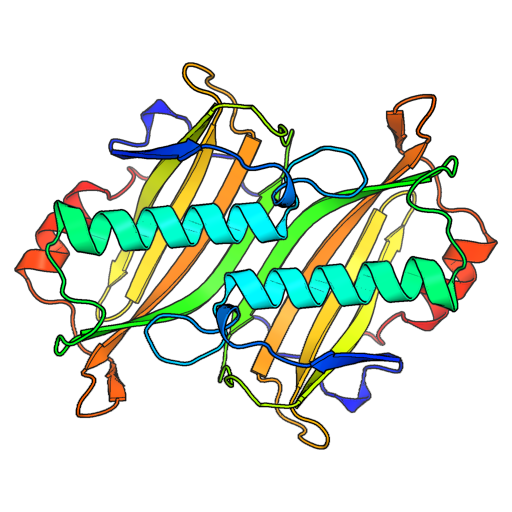 ? -0.769 7.516 12.844 1 98.75 95 GLU B CA 1
ATOM 1823 C C . GLU B 1 95 ? -2.27 7.48 12.562 1 98.75 95 GLU B C 1
ATOM 1825 O O . GLU B 1 95 ? -3.076 7.73 13.461 1 98.75 95 GLU B O 1
ATOM 1830 N N . TYR B 1 96 ? -2.557 7.16 11.367 1 98.62 96 TYR B N 1
ATOM 1831 C CA . TYR B 1 96 ? -3.951 7.062 10.945 1 98.62 96 TYR B CA 1
ATOM 1832 C C . TYR B 1 96 ? -4.414 5.609 10.93 1 98.62 96 TYR B C 1
ATOM 1834 O O . TYR B 1 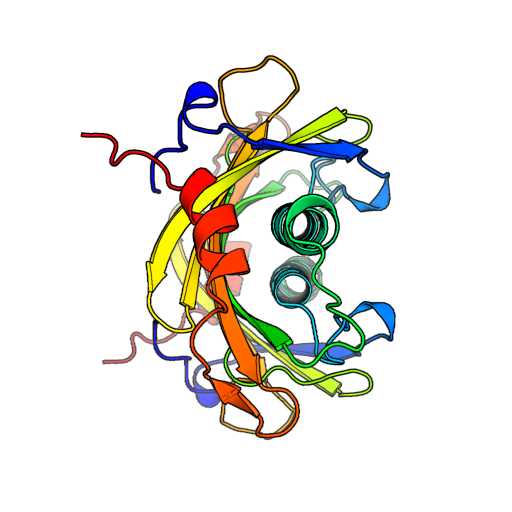96 ? -3.652 4.711 10.562 1 98.62 96 TYR B O 1
ATOM 1842 N N . ARG B 1 97 ? -5.609 5.395 11.305 1 98.62 97 ARG B N 1
ATOM 1843 C CA . ARG B 1 97 ? -6.348 4.16 11.078 1 98.62 97 ARG B CA 1
ATOM 1844 C C . ARG B 1 97 ? -7.445 4.359 10.039 1 98.62 97 ARG B C 1
ATOM 1846 O O . ARG B 1 97 ? -8.203 5.332 10.109 1 98.62 97 ARG B O 1
ATOM 1853 N N . LEU B 1 98 ? -7.469 3.49 9.047 1 98.69 98 LEU B N 1
ATOM 1854 C CA . LEU B 1 98 ? -8.398 3.637 7.938 1 98.69 98 LEU B CA 1
ATOM 1855 C C . LEU B 1 98 ? -9.094 2.314 7.637 1 98.69 98 LEU B C 1
ATOM 1857 O O . LEU B 1 98 ? -8.531 1.242 7.867 1 98.69 98 LEU B O 1
ATOM 1861 N N . ALA B 1 99 ? -10.258 2.412 7.094 1 98.75 99 ALA B N 1
ATOM 1862 C CA . ALA B 1 99 ? -10.984 1.232 6.633 1 98.75 99 ALA B CA 1
ATOM 1863 C C . ALA B 1 99 ? -11.859 1.563 5.43 1 98.75 99 ALA B C 1
ATOM 1865 O O . ALA B 1 99 ? -12.461 2.643 5.367 1 98.75 99 ALA B O 1
ATOM 1866 N N . LEU B 1 100 ? -11.906 0.685 4.504 1 98.81 100 LEU B N 1
ATOM 1867 C CA . LEU B 1 100 ? -12.688 0.79 3.277 1 98.81 100 LEU B CA 1
ATOM 1868 C C . LEU B 1 100 ? -14.016 0.045 3.416 1 98.81 100 LEU B C 1
ATOM 1870 O O . LEU B 1 100 ? -14.031 -1.132 3.785 1 98.81 100 LEU B O 1
ATOM 1874 N N . TYR B 1 101 ? -15.117 0.704 3.061 1 98.56 101 TYR B N 1
ATOM 1875 C CA . TYR B 1 101 ? -16.453 0.119 3.174 1 98.56 101 TYR B CA 1
ATOM 1876 C C . TYR B 1 101 ? -17.234 0.317 1.888 1 98.56 101 TYR B C 1
ATOM 1878 O O . TYR B 1 101 ? -17 1.271 1.144 1 98.56 101 TYR B O 1
ATOM 1886 N N . ARG B 1 102 ? -18.156 -0.586 1.722 1 97.56 102 ARG B N 1
ATOM 1887 C CA . ARG B 1 102 ? -19.328 -0.223 0.928 1 97.56 102 ARG B CA 1
ATOM 1888 C C . ARG B 1 102 ? -20.297 0.643 1.735 1 97.56 102 ARG B C 1
ATOM 1890 O O . ARG B 1 102 ? -20.484 0.417 2.932 1 97.56 102 ARG B O 1
ATOM 1897 N N . PRO B 1 103 ? -20.891 1.568 1.015 1 95.81 103 PRO B N 1
ATOM 1898 C CA . PRO B 1 103 ? -21.812 2.422 1.775 1 95.81 103 PRO B CA 1
ATOM 1899 C C . PRO B 1 103 ? -22.875 1.626 2.51 1 95.81 103 PRO B C 1
ATOM 1901 O O . PRO B 1 103 ? -23.547 0.776 1.909 1 95.81 103 PRO B O 1
ATOM 1904 N N . GLY B 1 104 ? -22.984 1.885 3.816 1 91.19 104 GLY B N 1
ATOM 1905 C CA . GLY B 1 104 ? -24.047 1.297 4.617 1 91.19 104 GLY B CA 1
ATOM 1906 C C . GLY B 1 104 ? -23.688 -0.075 5.16 1 91.19 104 GLY B C 1
ATOM 1907 O O . GLY B 1 104 ? -24.438 -0.64 5.969 1 91.19 104 GLY B O 1
ATOM 1908 N N . GLU B 1 105 ? -22.656 -0.605 4.676 1 95.38 105 GLU B N 1
ATOM 1909 C CA . GLU B 1 105 ? -22.25 -1.917 5.168 1 95.38 105 GLU B CA 1
ATOM 1910 C C . GLU B 1 105 ? -21.328 -1.79 6.379 1 95.38 105 GLU B C 1
ATOM 1912 O O . GLU B 1 105 ? -20.484 -0.888 6.441 1 95.38 105 GLU B O 1
ATOM 1917 N N . SER B 1 106 ? -21.469 -2.742 7.273 1 95.12 106 SER B N 1
ATOM 1918 C CA . SER B 1 106 ? -20.719 -2.688 8.523 1 95.12 106 SER B CA 1
ATOM 1919 C C . SER B 1 106 ? -19.344 -3.35 8.375 1 95.12 106 SER B C 1
ATOM 1921 O O . SER B 1 106 ? -18.391 -2.941 9.016 1 95.12 106 SER B O 1
ATOM 1923 N N . ASP B 1 107 ? -19.297 -4.422 7.59 1 96.19 107 ASP B N 1
ATOM 1924 C CA . ASP B 1 107 ? -18.031 -5.137 7.43 1 96.19 107 ASP B CA 1
ATOM 1925 C C . ASP B 1 107 ? -17.078 -4.371 6.508 1 96.19 107 ASP B C 1
ATOM 1927 O O . ASP B 1 107 ? -17.469 -3.973 5.402 1 96.19 107 ASP B O 1
ATOM 1931 N N . ALA B 1 108 ? -15.891 -4.195 6.93 1 98.31 108 ALA B N 1
ATOM 1932 C CA . ALA B 1 108 ? -14.875 -3.533 6.109 1 98.31 108 ALA B CA 1
ATOM 1933 C C . ALA B 1 108 ? -14.414 -4.441 4.973 1 98.31 108 ALA B C 1
ATOM 1935 O O . ALA B 1 108 ? -14.258 -5.648 5.16 1 98.31 108 ALA B O 1
ATOM 1936 N N . CYS B 1 109 ? -14.133 -3.863 3.854 1 98.44 109 CYS B N 1
ATOM 1937 C CA . CYS B 1 109 ? -13.492 -4.547 2.734 1 98.44 109 CYS B CA 1
ATOM 1938 C C . CYS B 1 109 ? -11.984 -4.656 2.947 1 98.44 109 CYS B C 1
ATOM 1940 O O . CYS B 1 109 ? -11.352 -5.582 2.447 1 98.44 109 CYS B O 1
ATOM 1942 N N . ALA B 1 110 ? -11.445 -3.711 3.627 1 98.69 110 ALA B N 1
ATOM 1943 C CA . ALA B 1 110 ? -10.031 -3.609 3.982 1 98.69 110 ALA B CA 1
ATOM 1944 C C . ALA B 1 110 ? -9.836 -2.674 5.172 1 98.69 110 ALA B C 1
ATOM 1946 O O . ALA B 1 110 ? -10.695 -1.846 5.473 1 98.69 110 ALA B O 1
ATOM 1947 N N . ALA B 1 111 ? -8.711 -2.807 5.855 1 98.75 111 ALA B N 1
ATOM 1948 C CA . ALA B 1 111 ? -8.336 -1.918 6.953 1 98.75 111 ALA B CA 1
ATOM 1949 C C . ALA B 1 111 ? -6.816 -1.802 7.07 1 98.75 111 ALA B C 1
ATOM 1951 O O . ALA B 1 111 ? -6.094 -2.762 6.793 1 98.75 111 ALA B O 1
ATOM 1952 N N . GLY B 1 112 ? -6.406 -0.621 7.465 1 98.44 112 GLY B N 1
ATOM 1953 C CA . GLY B 1 112 ? -4.965 -0.442 7.52 1 98.44 112 GLY B CA 1
ATOM 1954 C C . GLY B 1 112 ? -4.543 0.77 8.328 1 98.44 112 GLY B C 1
ATOM 1955 O O . GLY B 1 112 ? -5.363 1.371 9.023 1 98.44 112 GLY B O 1
ATOM 1956 N N . THR B 1 113 ? -3.238 1.005 8.312 1 98.62 113 THR B N 1
ATOM 1957 C CA . THR B 1 113 ? -2.598 2.123 9 1 98.62 113 THR B CA 1
ATOM 1958 C C . THR B 1 113 ? -1.669 2.877 8.047 1 98.62 113 THR B C 1
ATOM 1960 O O . THR B 1 113 ? -1.101 2.285 7.129 1 98.62 113 THR B O 1
ATOM 1963 N N . VAL B 1 114 ? -1.615 4.102 8.219 1 98.81 114 VAL B N 1
ATOM 1964 C CA . VAL B 1 114 ? -0.641 4.969 7.566 1 98.81 114 VAL B CA 1
ATOM 1965 C C . VAL B 1 114 ? 0.017 5.879 8.602 1 98.81 114 VAL B C 1
ATOM 1967 O O . VAL B 1 114 ? -0.667 6.484 9.43 1 98.81 114 VAL B O 1
ATOM 1970 N N . VAL B 1 115 ? 1.316 5.957 8.578 1 98.88 115 VAL B N 1
ATOM 1971 C CA . VAL B 1 115 ? 2.049 6.855 9.461 1 98.88 115 VAL B CA 1
ATOM 1972 C C . VAL B 1 115 ? 2.703 7.969 8.648 1 98.88 115 VAL B C 1
ATOM 1974 O O . VAL B 1 115 ? 3.406 7.695 7.672 1 98.88 115 VAL B O 1
ATOM 1977 N N . GLN B 1 116 ? 2.465 9.18 9.023 1 98.62 116 GLN B N 1
ATOM 1978 C CA . GLN B 1 116 ? 3.074 10.328 8.375 1 98.62 116 GLN B CA 1
ATOM 1979 C C . GLN B 1 116 ? 3.949 11.117 9.344 1 98.62 116 GLN B C 1
ATOM 1981 O O . GLN B 1 116 ? 3.619 11.234 10.531 1 98.62 116 GLN B O 1
ATOM 1986 N N . VAL B 1 117 ? 4.957 11.664 8.844 1 98.38 117 VAL B N 1
ATOM 1987 C CA . VAL B 1 117 ? 5.781 12.641 9.555 1 98.38 117 VAL B CA 1
ATOM 1988 C C . VAL B 1 117 ? 5.703 13.992 8.852 1 98.38 117 VAL B C 1
ATOM 1990 O O . VAL B 1 117 ? 5.867 14.078 7.629 1 98.38 117 VAL B O 1
ATOM 1993 N N . PHE B 1 118 ? 5.48 15 9.617 1 98.12 118 PHE B N 1
ATOM 1994 C CA . PHE B 1 118 ? 5.41 16.359 9.086 1 98.12 118 PHE B CA 1
ATOM 1995 C C . PHE B 1 118 ? 6.738 17.078 9.273 1 98.12 118 PHE B C 1
ATOM 1997 O O . PHE B 1 118 ? 7.367 16.984 10.328 1 98.12 118 PHE B O 1
ATOM 2004 N N . ILE B 1 119 ? 7.066 17.797 8.234 1 97.69 119 ILE B N 1
ATOM 2005 C CA . ILE B 1 119 ? 8.312 18.562 8.32 1 97.69 119 ILE B CA 1
ATOM 2006 C C . ILE B 1 119 ? 8.062 20 7.883 1 97.69 119 ILE B C 1
ATOM 2008 O O . ILE B 1 119 ? 7.059 20.297 7.23 1 97.69 119 ILE B O 1
ATOM 2012 N N . GLU B 1 120 ? 8.984 20.828 8.297 1 97.19 120 GLU B N 1
ATOM 2013 C CA . GLU B 1 120 ? 9.086 22.156 7.711 1 97.19 120 GLU B CA 1
ATOM 2014 C C . GLU B 1 120 ? 9.852 22.125 6.395 1 97.19 120 GLU B C 1
ATOM 2016 O O . GLU B 1 120 ? 11.008 21.703 6.352 1 97.19 120 GLU B O 1
ATOM 2021 N N . ARG B 1 121 ? 9.242 22.672 5.344 1 95.19 121 ARG B N 1
ATOM 2022 C CA . ARG B 1 121 ? 9.82 22.531 4.012 1 95.19 121 ARG B CA 1
ATOM 2023 C C . ARG B 1 121 ? 11.18 23.219 3.932 1 95.19 121 ARG B C 1
ATOM 2025 O O . ARG B 1 121 ? 12.117 22.688 3.334 1 95.19 121 ARG B O 1
ATOM 2032 N N . ALA B 1 122 ? 11.266 24.359 4.496 1 95.31 122 ALA B N 1
ATOM 2033 C CA . ALA B 1 122 ? 12.484 25.156 4.391 1 95.31 122 ALA B CA 1
ATOM 2034 C C . ALA B 1 122 ? 13.672 24.438 5.004 1 95.31 122 ALA B C 1
ATOM 2036 O O . ALA B 1 122 ? 14.773 24.453 4.445 1 95.31 122 ALA B O 1
ATOM 2037 N N . SER B 1 123 ? 13.492 23.766 6.117 1 96.12 123 SER B N 1
ATOM 2038 C CA . SER B 1 123 ? 14.594 23.125 6.836 1 96.12 123 SER B CA 1
ATOM 2039 C C . SER B 1 123 ? 14.68 21.641 6.527 1 96.12 123 SER B C 1
ATOM 2041 O O . SER B 1 123 ? 15.719 21.016 6.75 1 96.12 123 SER B O 1
ATOM 2043 N N . GLY B 1 124 ? 13.562 21.078 6.145 1 95.25 124 GLY B N 1
ATOM 2044 C CA . GLY B 1 124 ? 13.5 19.641 5.945 1 95.25 124 GLY B CA 1
ATOM 2045 C C . GLY B 1 124 ? 13.477 18.859 7.246 1 95.25 124 GLY B C 1
ATOM 2046 O O . GLY B 1 124 ? 13.672 17.641 7.246 1 95.25 124 GLY B O 1
ATOM 2047 N N . ARG B 1 125 ? 13.219 19.594 8.32 1 97.25 125 ARG B N 1
ATOM 2048 C CA . ARG B 1 125 ? 13.258 18.953 9.633 1 97.25 125 ARG B CA 1
ATOM 2049 C C . ARG B 1 125 ? 11.852 18.719 10.172 1 97.25 125 ARG B C 1
ATOM 2051 O O . ARG B 1 125 ? 10.938 19.484 9.898 1 97.25 125 ARG B O 1
ATOM 2058 N N . PRO B 1 126 ? 11.781 17.578 10.945 1 97.88 126 PRO B N 1
ATOM 2059 C CA . PRO B 1 126 ? 10.492 17.375 11.609 1 97.88 126 PRO B CA 1
ATOM 2060 C C . PRO B 1 126 ? 10.086 18.547 12.484 1 97.88 126 PRO B C 1
ATOM 2062 O O . PRO B 1 126 ? 10.938 19.156 13.141 1 97.88 126 PRO B O 1
ATOM 2065 N N . VAL B 1 127 ? 8.859 18.828 12.508 1 96.5 127 VAL B N 1
ATOM 2066 C CA . VAL B 1 127 ? 8.359 19.953 13.297 1 96.5 127 VAL B CA 1
ATOM 2067 C C . VAL B 1 127 ? 7.082 19.531 14.023 1 96.5 127 VAL B C 1
ATOM 2069 O O . VAL B 1 127 ? 6.285 18.75 13.5 1 96.5 127 VAL B O 1
ATOM 2072 N N . ALA B 1 128 ? 6.859 20.172 15.102 1 96.31 128 ALA B N 1
ATOM 2073 C CA . ALA B 1 128 ? 5.602 19.969 15.812 1 96.31 128 ALA B CA 1
ATOM 2074 C C . ALA B 1 128 ? 4.418 20.484 15 1 96.31 128 ALA B C 1
ATOM 2076 O O . ALA B 1 128 ? 4.492 21.547 14.398 1 96.31 128 ALA B O 1
ATOM 2077 N N . LEU B 1 129 ? 3.355 19.703 15.039 1 96.5 129 LEU B N 1
ATOM 2078 C CA . LEU B 1 129 ? 2.17 20.125 14.297 1 96.5 129 LEU B CA 1
ATOM 2079 C C . LEU B 1 129 ? 1.611 21.422 14.875 1 96.5 129 LEU B C 1
ATOM 2081 O O . LEU B 1 129 ? 1.539 21.578 16.094 1 96.5 129 LEU B O 1
ATOM 2085 N N . PRO B 1 130 ? 1.216 22.328 14.008 1 95.25 130 PRO B N 1
ATOM 2086 C CA . PRO B 1 130 ? 0.545 23.547 14.5 1 95.25 130 PRO B CA 1
ATOM 2087 C C . PRO B 1 130 ? -0.675 23.219 15.359 1 95.25 130 PRO B C 1
ATOM 2089 O O . PRO B 1 130 ? -1.378 22.25 15.109 1 95.25 130 PRO B O 1
ATOM 2092 N N . GLU B 1 131 ? -0.908 24.078 16.312 1 96.19 131 GLU B N 1
ATOM 2093 C CA . GLU B 1 131 ? -1.996 23.875 17.25 1 96.19 131 GLU B CA 1
ATOM 2094 C C . GLU B 1 131 ? -3.322 23.656 16.531 1 96.19 131 GLU B C 1
ATOM 2096 O O . GLU B 1 131 ? -4.098 22.766 16.906 1 96.19 131 GLU B O 1
ATOM 2101 N N . ALA B 1 132 ? -3.584 24.469 15.555 1 95.94 132 ALA B N 1
ATOM 2102 C CA . ALA B 1 132 ? -4.84 24.359 14.82 1 95.94 132 ALA B CA 1
ATOM 2103 C C . ALA B 1 132 ? -4.988 22.984 14.18 1 95.94 132 ALA B C 1
ATOM 2105 O O . ALA B 1 132 ? -6.07 22.406 14.195 1 95.94 132 ALA B O 1
ATOM 2106 N N . LEU B 1 133 ? -3.941 22.484 13.625 1 97.06 133 LEU B N 1
ATOM 2107 C CA . LEU B 1 133 ? -3.957 21.172 13 1 97.06 133 LEU B CA 1
ATOM 2108 C C . LEU B 1 133 ? -4.133 20.078 14.047 1 97.06 133 LEU B C 1
ATOM 2110 O O . LEU B 1 133 ? -4.879 19.109 13.828 1 97.06 133 LEU B O 1
ATOM 2114 N N . GLN B 1 134 ? -3.463 20.188 15.18 1 97.81 134 GLN B N 1
ATOM 2115 C CA . GLN B 1 134 ? -3.602 19.219 16.266 1 97.81 134 GLN B CA 1
ATOM 2116 C C . GLN B 1 134 ? -5.051 19.125 16.734 1 97.81 134 GLN B C 1
ATOM 2118 O O . GLN B 1 134 ? -5.562 18.031 16.969 1 97.81 134 GLN B O 1
ATOM 2123 N N . VAL B 1 135 ? -5.664 20.25 16.859 1 97.62 135 VAL B N 1
ATOM 2124 C CA . VAL B 1 135 ? -7.047 20.297 17.328 1 97.62 135 VAL B CA 1
ATOM 2125 C C . VAL B 1 135 ? -7.949 19.562 16.328 1 97.62 135 VAL B C 1
ATOM 2127 O O . VAL B 1 135 ? -8.781 18.75 16.719 1 97.62 135 VAL B O 1
ATOM 2130 N N . ILE B 1 136 ? -7.777 19.891 15.07 1 98.12 136 ILE B N 1
ATOM 2131 C CA . ILE B 1 136 ? -8.602 19.297 14.023 1 98.12 136 ILE B CA 1
ATOM 2132 C C . ILE B 1 136 ? -8.398 17.781 14 1 98.12 136 ILE B C 1
ATOM 2134 O O . ILE B 1 136 ? -9.367 17.016 13.984 1 98.12 136 ILE B O 1
ATOM 2138 N N . LEU B 1 137 ? -7.148 17.312 14.055 1 98.19 137 LEU B N 1
ATOM 2139 C CA . LEU B 1 137 ? -6.836 15.883 14.008 1 98.19 137 LEU B CA 1
ATOM 2140 C C . LEU B 1 137 ? -7.289 15.18 15.281 1 98.19 137 LEU B C 1
ATOM 2142 O O . LEU B 1 137 ? -7.672 14.008 15.25 1 98.19 137 LEU B O 1
ATOM 2146 N N . SER B 1 138 ? -7.262 15.891 16.375 1 97.56 138 SER B N 1
ATOM 2147 C CA . SER B 1 138 ? -7.723 15.32 17.641 1 97.56 138 SER B CA 1
ATOM 2148 C C . SER B 1 138 ? -9.188 14.914 17.562 1 97.56 138 SER B C 1
ATOM 2150 O O . SER B 1 138 ? -9.625 13.992 18.25 1 97.56 138 SER B O 1
ATOM 2152 N N . GLY B 1 139 ? -9.922 15.602 16.734 1 97.5 139 GLY B N 1
ATOM 2153 C CA . GLY B 1 139 ? -11.32 15.273 16.531 1 97.5 139 GLY B CA 1
ATOM 2154 C C . GLY B 1 139 ? -11.523 13.93 15.844 1 97.5 139 GLY B C 1
ATOM 2155 O O . GLY B 1 139 ? -12.633 13.391 15.844 1 97.5 139 GLY B O 1
ATOM 2156 N N . LEU B 1 140 ? -10.453 13.344 15.328 1 98.12 140 LEU B N 1
ATOM 2157 C CA . LEU B 1 140 ? -10.516 12.07 14.609 1 98.12 140 LEU B CA 1
ATOM 2158 C C . LEU B 1 140 ? -9.969 10.938 15.469 1 98.12 140 LEU B C 1
ATOM 2160 O O . LEU B 1 140 ? -9.883 9.789 15.008 1 98.12 140 LEU B O 1
ATOM 2164 N N . VAL B 1 141 ? -9.484 11.227 16.672 1 97.69 141 VAL B N 1
ATOM 2165 C CA . VAL B 1 141 ? -8.852 10.203 17.5 1 97.69 141 VAL B CA 1
ATOM 2166 C C . VAL B 1 141 ? -9.859 9.117 17.844 1 97.69 141 VAL B C 1
ATOM 2168 O O . VAL B 1 141 ? -10.961 9.406 18.328 1 97.69 141 VAL B O 1
ATOM 2171 N N . LEU B 1 142 ? -9.445 7.914 17.484 1 96.06 142 LEU B N 1
ATOM 2172 C CA . LEU B 1 142 ? -10.305 6.77 17.766 1 96.06 142 LEU B CA 1
ATOM 2173 C C . LEU B 1 142 ? -10.211 6.367 19.234 1 96.06 142 LEU B C 1
ATOM 2175 O O . LEU B 1 142 ? -9.125 6.406 19.828 1 96.06 142 LEU B O 1
ATOM 2179 N N . GLU B 1 143 ? -11.391 6.137 19.766 1 83.31 143 GLU B N 1
ATOM 2180 C CA . GLU B 1 143 ? -11.383 5.629 21.125 1 83.31 143 GLU B CA 1
ATOM 2181 C C . GLU B 1 143 ? -10.758 4.238 21.203 1 83.31 143 GLU B C 1
ATOM 2183 O O . GLU B 1 143 ? -10.898 3.441 20.266 1 83.31 143 GLU B O 1
ATOM 2188 N N . ARG B 1 144 ? -9.758 4.098 22.094 1 66.19 144 ARG B N 1
ATOM 2189 C CA . ARG B 1 144 ? -9.141 2.791 22.297 1 66.19 144 ARG B CA 1
ATOM 2190 C C . ARG B 1 144 ? -10.195 1.707 22.469 1 66.19 144 ARG B C 1
ATOM 2192 O O . ARG B 1 144 ? -11.156 1.888 23.219 1 66.19 144 ARG B O 1
ATOM 2199 N N . GLN B 1 145 ? -10.391 1.017 21.484 1 52.78 145 GLN B N 1
ATOM 2200 C CA . GLN B 1 145 ? -11.328 -0.079 21.719 1 52.78 145 GLN B CA 1
ATOM 2201 C C . GLN B 1 145 ? -10.812 -1.009 22.812 1 52.78 145 GLN B C 1
ATOM 2203 O O . GLN B 1 145 ? -9.648 -1.4 22.812 1 52.78 145 GLN B O 1
ATOM 2208 N N . ALA B 1 146 ? -11.43 -0.952 23.969 1 43.44 146 ALA B N 1
ATOM 2209 C CA . ALA B 1 146 ? -11.156 -1.86 25.078 1 43.44 146 ALA B CA 1
ATOM 2210 C C . ALA B 1 146 ? -11.148 -3.312 24.609 1 43.44 146 ALA B C 1
ATOM 2212 O O . ALA B 1 146 ? -11.914 -3.689 23.719 1 43.44 146 ALA B O 1
#

InterPro domains:
  IPR029069 HotDog domain superfamily [SSF54637] (7-139)
  IPR050563 4-hydroxybenzoyl-CoA thioesterase [PTHR31793] (5-137)

Secondary structure (DSSP, 8-state):
-PPPPPGGG-SEEEEEE--GGGB-TTSSB-HHHHHHHHHHHHHHHHHHTS---TTTSSEEEEEEEEEEEESS---TT-EEEEEEEEEEEETTEEEEEEEEE-TT-SS-SEEEEEEEEEEETTTTEE-PPPHHHHHHHHTTBPP---/-PPPPPGGG-SEEEEEE--GGGB-TTSSB-HHHHHHHHHHHHHHHHHHTS---TTTSSEEEEEEEEEEEESS---TT-EEEEEEEEEEEETTEEEEEEEEE-TT-SS-SEEEEEEEEEEETTTTEE-PPPHHHHHHHHTTBPP---

Solvent-accessible surface area (backbone atoms only — not comparable to full-atom values): 15560 Å² total; per-residue (Å²): 135,81,82,66,74,58,57,81,64,37,91,42,74,36,81,40,79,52,44,80,84,41,33,41,80,86,57,23,44,28,67,33,48,50,44,41,51,54,52,47,44,52,52,49,42,40,39,69,75,60,61,46,48,67,77,78,45,62,50,40,75,42,67,40,33,38,36,37,40,42,74,58,60,58,31,60,79,42,63,32,30,35,34,43,29,25,76,41,80,53,67,32,36,39,30,33,38,36,33,33,24,45,80,92,48,64,68,55,24,26,30,33,39,41,31,34,41,29,22,32,59,91,78,68,38,76,34,66,60,54,66,70,52,49,54,58,50,55,74,33,48,45,75,79,79,125,134,81,80,65,74,58,59,82,66,37,90,42,73,37,80,40,80,53,44,80,83,41,32,40,80,84,56,22,44,30,67,32,49,50,46,41,51,53,53,47,44,52,52,50,42,41,38,71,75,60,61,46,49,66,78,78,46,60,49,39,77,40,69,41,33,39,36,37,40,44,73,57,57,58,31,58,80,44,62,33,29,34,34,44,28,24,76,40,80,54,67,31,34,40,30,33,37,37,33,34,26,45,79,93,48,64,67,56,23,27,29,33,39,41,29,34,41,28,24,32,56,92,76,68,38,76,36,67,60,52,66,72,53,48,54,59,50,56,74,33,49,44,74,79,77,126

Foldseek 3Di:
DDDADWPVLFPDKDKDFADQVQQDPVQFGDPVSVVVVVVVRVVCCCCPVVVDDQPPDFKHKDWPDKDKDFDATHHPRAMKMKGWAWADADFQKTKIKIFMGGPPDGDTRMIMIIMMGMDGPVVRHTGGDDPSVSVRRVVRHGDPDD/DDDADWPVLFPDKDKDFADQVQQDPVQFGDPVSVVVVVVVRVVCCCCPVVVDDQPPDFKHKDWPDKDKDFDATHHPRAMKMKGWAWADADFQKTKIKIFMGGPPDGDTRMIMIIMMGMDGPVVRHTGGDDPSVSVRRVVRHGDPDD

Sequence (292 aa):
MTEAPQRTAFSHFHPILTRPQDNDLNGHIAGATVHGFFETAIQAFLVEQAELDLRHGELAAFVVSSAADFYALPGFPDLLEVGLGVTRLAGSTVEYRLALYRPGESDACAAGTVVQVFIERASGRPVALPEALQVILSGLVLERQAMTEAPQRTAFSHFHPILTRPQDNDLNGHIAGATVHGFFETAIQAFLVEQAELDLRHGELAAFVVSSAADFYALPGFPDLLEVGLGVTRLAGSTVEYRLALYRPGESDACAAGTVVQVFIERASGRPVALPEALQVILSGLVLERQA

Radius of gyration: 19.2 Å; Cα contacts (8 Å, |Δi|>4): 644; chains: 2; bounding box: 48×54×43 Å